Protein AF-A0A535V2B5-F1 (afdb_monomer_lite)

pLDDT: mean 81.92, std 19.53, range [36.59, 98.62]

Radius of gyration: 28.76 Å; chains: 1; bounding box: 92×60×89 Å

Sequence (299 aa):
MRYHTNKQKINKKRAKAVEGATQALERRRRSIGAYPLSRAGAAELDGTIFALRTLGYIGSDDTLTVKGRLLRGIFHPSGVLIIELIMLGALDELTAGELAEVCSWFSFDNERRLNNRDVLNANSKRVRGELWRIEQHVHGIEERANIMFTPGIVPDFHGVALAWSRGMSLGGLLRRIDLAEGDLLMLLNQTIDLIQQVQSAVGQVLDARDVWEQASPVLTEGVTSERSAAAHAKSRIEQLLIQRERIERLRPLLAQAASSLLHGIIIQSRTVPSMAIRIGDELVPLDAEEDADNLDTLG

Structure (mmCIF, N/CA/C/O backbone):
data_AF-A0A535V2B5-F1
#
_entry.id   AF-A0A535V2B5-F1
#
loop_
_atom_site.group_PDB
_atom_site.id
_atom_site.type_symbol
_atom_site.label_atom_id
_atom_site.label_alt_id
_atom_site.label_comp_id
_atom_site.label_asym_id
_atom_site.label_entity_id
_atom_site.label_seq_id
_atom_site.pdbx_PDB_ins_code
_atom_site.Cartn_x
_atom_site.Cartn_y
_atom_site.Cartn_z
_atom_site.occupancy
_atom_site.B_iso_or_equiv
_atom_site.auth_seq_id
_atom_site.auth_comp_id
_atom_site.auth_asym_id
_atom_site.auth_atom_id
_atom_site.pdbx_PDB_model_num
ATOM 1 N N . MET A 1 1 ? -63.186 12.014 38.928 1.00 53.16 1 MET A N 1
ATOM 2 C CA . MET A 1 1 ? -62.899 12.932 37.793 1.00 53.16 1 MET A CA 1
ATOM 3 C C . MET A 1 1 ? -61.532 13.641 37.827 1.00 53.16 1 MET A C 1
ATOM 5 O O . MET A 1 1 ? -60.994 13.869 36.754 1.00 53.16 1 MET A O 1
ATOM 9 N N . ARG A 1 2 ? -60.924 13.971 38.985 1.00 48.53 2 ARG A N 1
ATOM 10 C CA . ARG A 1 2 ? -59.644 14.731 39.052 1.00 48.53 2 ARG A CA 1
ATOM 11 C C . ARG A 1 2 ? -58.365 13.974 38.626 1.00 48.53 2 ARG A C 1
ATOM 13 O O . ARG A 1 2 ? -57.373 14.612 38.294 1.00 48.53 2 ARG A O 1
ATOM 20 N N . TYR A 1 3 ? -58.375 12.638 38.596 1.00 45.00 3 TYR A N 1
ATOM 21 C CA . TYR A 1 3 ? -57.192 11.829 38.246 1.00 45.00 3 TYR A CA 1
ATOM 22 C C . TYR A 1 3 ? -56.908 11.748 36.731 1.00 45.00 3 TYR A C 1
ATOM 24 O O . TYR A 1 3 ? -55.747 11.729 36.322 1.00 45.00 3 TYR A O 1
ATOM 32 N N . HIS A 1 4 ? -57.939 11.765 35.878 1.00 52.09 4 HIS A N 1
ATOM 33 C CA . HIS A 1 4 ? -57.762 11.665 34.420 1.00 52.09 4 HIS A CA 1
ATOM 34 C C . HIS A 1 4 ? -57.226 12.957 33.789 1.00 52.09 4 HIS A C 1
ATOM 36 O O . HIS A 1 4 ? -56.387 12.911 32.888 1.00 52.09 4 HIS A O 1
ATOM 42 N N . THR A 1 5 ? -57.630 14.113 34.316 1.00 52.47 5 THR A N 1
ATOM 43 C CA . THR A 1 5 ? -57.193 15.434 33.842 1.00 52.47 5 THR A CA 1
ATOM 44 C C . THR A 1 5 ? -55.710 15.694 34.112 1.00 52.47 5 THR A C 1
ATOM 46 O O . THR A 1 5 ? -55.047 16.367 33.322 1.00 52.47 5 THR A O 1
ATOM 49 N N . ASN A 1 6 ? -55.154 15.127 35.189 1.00 49.09 6 ASN A N 1
ATOM 50 C CA . ASN A 1 6 ? -53.742 15.311 35.530 1.00 49.09 6 ASN A CA 1
ATOM 51 C C . ASN A 1 6 ? -52.817 14.456 34.641 1.00 49.09 6 ASN A C 1
ATOM 53 O O . ASN A 1 6 ? -51.779 14.927 34.178 1.00 49.09 6 ASN A O 1
ATOM 57 N N . LYS A 1 7 ? -53.240 13.229 34.298 1.00 54.25 7 LYS A N 1
ATOM 58 C CA . LYS A 1 7 ? -52.493 12.321 33.407 1.00 54.25 7 LYS A CA 1
ATOM 59 C C . LYS A 1 7 ? -52.404 12.861 31.970 1.00 54.25 7 LYS A C 1
ATOM 61 O O . LYS A 1 7 ? -51.343 12.796 31.352 1.00 54.25 7 LYS A O 1
ATOM 66 N N . GLN A 1 8 ? -53.475 13.486 31.469 1.00 55.31 8 GLN A N 1
ATOM 67 C CA . GLN A 1 8 ? -53.475 14.160 30.161 1.00 55.31 8 GLN A CA 1
ATOM 68 C C . GLN A 1 8 ? -52.563 15.398 30.130 1.00 55.31 8 GLN A C 1
ATOM 70 O O . GLN A 1 8 ? -51.842 15.604 29.152 1.00 55.31 8 GLN A O 1
ATOM 75 N N . LYS A 1 9 ? -52.525 16.195 31.209 1.00 55.69 9 LYS A N 1
ATOM 76 C CA . LYS A 1 9 ? -51.605 17.343 31.318 1.00 55.69 9 LYS A CA 1
ATOM 77 C C . LYS A 1 9 ? -50.133 16.912 31.341 1.00 55.69 9 LYS A C 1
ATOM 79 O O . LYS A 1 9 ? -49.311 17.552 30.687 1.00 55.69 9 LYS A O 1
ATOM 84 N N . ILE A 1 10 ? -49.805 15.819 32.033 1.00 58.19 10 ILE A N 1
ATOM 85 C CA . ILE A 1 10 ? -48.438 15.272 32.097 1.00 58.19 10 ILE A CA 1
ATOM 86 C C . ILE A 1 10 ? -47.986 14.744 30.725 1.00 58.19 10 ILE A C 1
ATOM 88 O O . ILE A 1 10 ? -46.879 15.064 30.290 1.00 58.19 10 ILE A O 1
ATOM 92 N N . ASN A 1 11 ? -48.850 14.025 29.999 1.00 58.59 11 ASN A N 1
ATOM 93 C CA . ASN A 1 11 ? -48.536 13.548 28.647 1.00 58.59 11 ASN A CA 1
ATOM 94 C C . ASN A 1 11 ? -48.341 14.696 27.649 1.00 58.59 11 ASN A C 1
ATOM 96 O O . ASN A 1 11 ? -47.393 14.667 26.869 1.00 58.59 11 ASN A O 1
ATOM 100 N N . LYS A 1 12 ? -49.162 15.751 27.721 1.00 61.88 12 LYS A N 1
ATOM 101 C CA . LYS A 1 12 ? -49.014 16.934 26.857 1.00 61.88 12 LYS A CA 1
ATOM 102 C C . LYS A 1 12 ? -47.710 17.696 27.132 1.00 61.88 12 LYS A C 1
ATOM 104 O O . LYS A 1 12 ? -47.085 18.203 26.206 1.00 61.88 12 LYS A O 1
ATOM 109 N N . LYS A 1 13 ? -47.266 17.742 28.395 1.00 65.12 13 LYS A N 1
ATOM 110 C CA . LYS A 1 13 ? -45.991 18.365 28.790 1.00 65.12 13 LYS A CA 1
ATOM 111 C C . LYS A 1 13 ? -44.779 17.539 28.337 1.00 65.12 13 LYS A C 1
ATOM 113 O O . LYS A 1 13 ? -43.810 18.123 27.868 1.00 65.12 13 LYS A O 1
ATOM 118 N N . ARG A 1 14 ? -44.850 16.202 28.416 1.00 57.50 14 ARG A N 1
ATOM 119 C CA . ARG A 1 14 ? -43.820 15.298 27.870 1.00 57.50 14 ARG A CA 1
ATOM 120 C C . ARG A 1 14 ? -43.734 15.369 26.347 1.00 57.50 14 ARG A C 1
ATOM 122 O O . ARG A 1 14 ? -42.632 15.503 25.837 1.00 57.50 14 ARG A O 1
ATOM 129 N N . ALA A 1 15 ? -44.864 15.369 25.642 1.00 60.81 15 ALA A N 1
ATOM 130 C CA . ALA A 1 15 ? -44.890 15.518 24.187 1.00 60.81 15 ALA A CA 1
ATOM 131 C C . ALA A 1 15 ? -44.213 16.826 23.746 1.00 60.81 15 ALA A C 1
ATOM 133 O O . ALA A 1 15 ? -43.306 16.800 22.926 1.00 60.81 15 ALA A O 1
ATOM 134 N N . LYS A 1 16 ? -44.546 17.948 24.399 1.00 66.94 16 LYS A N 1
ATOM 135 C CA . LYS A 1 16 ? -43.941 19.257 24.109 1.00 66.94 16 LYS A CA 1
ATOM 136 C C . LYS A 1 16 ? -42.443 19.328 24.453 1.00 66.94 16 LYS A C 1
ATOM 138 O O . LYS A 1 16 ? -41.700 20.058 23.807 1.00 66.94 16 LYS A O 1
ATOM 143 N N . ALA A 1 17 ? -41.991 18.577 25.460 1.00 64.38 17 ALA A N 1
ATOM 144 C CA . ALA A 1 17 ? -40.573 18.473 25.811 1.00 64.38 17 ALA A CA 1
ATOM 145 C C . ALA A 1 17 ? -39.784 17.611 24.809 1.00 64.38 17 ALA A C 1
ATOM 147 O O . ALA A 1 17 ? -38.662 17.965 24.462 1.00 64.38 17 ALA A O 1
ATOM 148 N N . VAL A 1 18 ? -40.379 16.526 24.305 1.00 61.59 18 VAL A N 1
ATOM 149 C CA . VAL A 1 18 ? -39.804 15.685 23.238 1.00 61.59 18 VAL A CA 1
ATOM 150 C C . VAL A 1 18 ? -39.732 16.460 21.919 1.00 61.59 18 VAL A C 1
ATOM 152 O O . VAL A 1 18 ? -38.721 16.416 21.223 1.00 61.59 18 VAL A O 1
ATOM 155 N N . GLU A 1 19 ? -40.763 17.240 21.610 1.00 62.09 19 GLU A N 1
ATOM 156 C CA . GLU A 1 19 ? -40.824 18.113 20.434 1.00 62.09 19 GLU A CA 1
ATOM 157 C C . GLU A 1 19 ? -39.805 19.268 20.522 1.00 62.09 19 GLU A C 1
ATOM 159 O O . GLU A 1 19 ? -39.120 19.592 19.557 1.00 62.09 19 GLU A O 1
ATOM 164 N N . GLY A 1 20 ? -39.603 19.833 21.718 1.00 69.00 20 GLY A N 1
ATOM 165 C CA . GLY A 1 20 ? -38.541 20.812 21.967 1.00 69.00 20 GLY A CA 1
ATOM 166 C C . GLY A 1 20 ? -37.129 20.218 21.876 1.00 69.00 20 GLY A C 1
ATOM 167 O O . GLY A 1 20 ? -36.229 20.859 21.335 1.00 69.00 20 GLY A O 1
ATOM 168 N N . ALA A 1 21 ? -36.928 18.988 22.360 1.00 61.12 21 ALA A N 1
ATOM 169 C CA . ALA A 1 21 ? -35.641 18.292 22.296 1.00 61.12 21 ALA A CA 1
ATOM 170 C C . ALA A 1 21 ? -35.267 17.892 20.859 1.00 61.12 21 ALA A C 1
ATOM 172 O O . ALA A 1 21 ? -34.115 18.044 20.456 1.00 61.12 21 ALA A O 1
ATOM 173 N N . THR A 1 22 ? -36.243 17.449 20.065 1.00 62.28 22 THR A N 1
ATOM 174 C CA . THR A 1 22 ? -36.062 17.132 18.637 1.00 62.28 22 THR A CA 1
ATOM 175 C C . THR A 1 22 ? -35.771 18.383 17.811 1.00 62.28 22 THR A C 1
ATOM 177 O O . THR A 1 22 ? -34.821 18.382 17.032 1.00 62.28 22 THR A O 1
ATOM 180 N N . GLN A 1 23 ? -36.470 19.495 18.060 1.00 65.19 23 GLN A N 1
ATOM 181 C CA . GLN A 1 23 ? -36.164 20.779 17.415 1.00 65.19 23 GLN A CA 1
ATOM 182 C C . GLN A 1 23 ? -34.796 21.344 17.826 1.00 65.19 23 GLN A C 1
ATOM 184 O O . GLN A 1 23 ? -34.108 21.957 17.008 1.00 65.19 23 GLN A O 1
ATOM 189 N N . ALA A 1 24 ? -34.366 21.144 19.075 1.00 66.00 24 ALA A N 1
ATOM 190 C CA . ALA A 1 24 ? -33.033 21.540 19.530 1.00 66.00 24 ALA A CA 1
ATOM 191 C C . ALA A 1 24 ? -31.928 20.691 18.875 1.00 66.00 24 ALA A C 1
ATOM 193 O O . ALA A 1 24 ? -30.901 21.237 18.467 1.00 66.00 24 ALA A O 1
ATOM 194 N N . LEU A 1 25 ? -32.161 19.385 18.708 1.00 57.59 25 LEU A N 1
ATOM 195 C CA . LEU A 1 25 ? -31.282 18.481 17.961 1.00 57.59 25 LEU A CA 1
ATOM 196 C C . LEU A 1 25 ? -31.201 18.865 16.480 1.00 57.59 25 LEU A C 1
ATOM 198 O O . LEU A 1 25 ? -30.103 18.935 15.938 1.00 57.59 25 LEU A O 1
ATOM 202 N N . GLU A 1 26 ? -32.322 19.199 15.836 1.00 58.66 26 GLU A N 1
ATOM 203 C CA . GLU A 1 26 ? -32.331 19.676 14.447 1.00 58.66 26 GLU A CA 1
ATOM 204 C C . GLU A 1 26 ? -31.619 21.019 14.277 1.00 58.66 26 GLU A C 1
ATOM 206 O O . GLU A 1 26 ? -30.881 21.201 13.310 1.00 58.66 26 GLU A O 1
ATOM 211 N N . ARG A 1 27 ? -31.779 21.956 15.219 1.00 62.97 27 ARG A N 1
ATOM 212 C CA . ARG A 1 27 ? -31.046 23.233 15.206 1.00 62.97 27 ARG A CA 1
ATOM 213 C C . ARG A 1 27 ? -29.542 23.023 15.369 1.00 62.97 27 ARG A C 1
ATOM 215 O O . ARG A 1 27 ? -28.773 23.659 14.655 1.00 62.97 27 ARG A O 1
ATOM 222 N N . ARG A 1 28 ? -29.129 22.089 16.234 1.00 54.78 28 ARG A N 1
ATOM 223 C CA . ARG A 1 28 ? -27.719 21.704 16.416 1.00 54.78 28 ARG A CA 1
ATOM 224 C C . ARG A 1 28 ? -27.160 20.963 15.195 1.00 54.78 28 ARG A C 1
ATOM 226 O O . ARG A 1 28 ? -26.010 21.170 14.830 1.00 54.78 28 ARG A O 1
ATOM 233 N N . ARG A 1 29 ? -27.989 20.166 14.509 1.00 54.56 29 ARG A N 1
ATOM 234 C CA . ARG A 1 29 ? -27.649 19.504 13.237 1.00 54.56 29 ARG A CA 1
ATOM 235 C C . ARG A 1 29 ? -27.468 20.511 12.097 1.00 54.56 29 ARG A C 1
ATOM 237 O O . ARG A 1 29 ? -26.575 20.346 11.276 1.00 54.56 29 ARG A O 1
ATOM 244 N N . ARG A 1 30 ? -28.273 21.582 12.080 1.00 54.03 30 ARG A N 1
ATOM 245 C CA . ARG A 1 30 ? -28.164 22.695 11.120 1.00 54.03 30 ARG A CA 1
ATOM 246 C C . ARG A 1 30 ? -26.952 23.596 11.382 1.00 54.03 30 ARG A C 1
ATOM 248 O O . ARG A 1 30 ? -26.335 24.037 10.422 1.00 54.03 30 ARG A O 1
ATOM 255 N N . SER A 1 31 ? -26.574 23.837 12.642 1.00 51.03 31 SER A N 1
ATOM 256 C CA . SER A 1 31 ? -25.397 24.662 12.974 1.00 51.03 31 SER A CA 1
ATOM 257 C C . SER A 1 31 ? -24.056 23.985 12.669 1.00 51.03 31 SER A C 1
ATOM 259 O O . SER A 1 31 ? -23.046 24.672 12.592 1.00 51.03 31 SER A O 1
ATOM 261 N N . ILE A 1 32 ? -24.038 22.657 12.501 1.00 53.69 32 ILE A N 1
ATOM 262 C CA . ILE A 1 32 ? -22.840 21.869 12.152 1.00 53.69 32 ILE A CA 1
ATOM 263 C C . ILE A 1 32 ? -22.603 21.817 10.624 1.00 53.69 32 ILE A C 1
ATOM 265 O O . ILE A 1 32 ? -21.609 21.264 10.173 1.00 53.69 32 ILE A O 1
ATOM 269 N N . GLY A 1 33 ? -23.461 22.425 9.794 1.00 46.81 33 GLY A N 1
ATOM 270 C CA . GLY A 1 33 ? -23.245 22.437 8.339 1.00 46.81 33 GLY A CA 1
ATOM 271 C C . GLY A 1 33 ? -23.379 21.056 7.683 1.00 46.81 33 GLY A C 1
ATOM 272 O O . GLY A 1 33 ? -22.821 20.818 6.617 1.00 46.81 33 GLY A O 1
ATOM 273 N N . ALA A 1 34 ? -24.119 20.132 8.304 1.00 56.66 34 ALA A N 1
ATOM 274 C CA . ALA A 1 34 ? -24.388 18.823 7.727 1.00 56.66 34 ALA A CA 1
ATOM 275 C C . ALA A 1 34 ? -25.465 18.953 6.642 1.00 56.66 34 ALA A C 1
ATOM 277 O O . ALA A 1 34 ? -26.664 18.957 6.939 1.00 56.66 34 ALA A O 1
ATOM 278 N N . TYR A 1 35 ? -25.049 19.042 5.379 1.00 54.69 35 TYR A N 1
ATOM 279 C CA . TYR A 1 35 ? -25.924 18.639 4.283 1.00 54.69 35 TYR A CA 1
ATOM 280 C C . TYR A 1 35 ? -26.352 17.188 4.558 1.00 54.69 35 TYR A C 1
ATOM 282 O O . TYR A 1 35 ? -25.482 16.328 4.707 1.00 54.69 35 TYR A O 1
ATOM 290 N N . PRO A 1 36 ? -27.655 16.892 4.724 1.00 70.25 36 PRO A N 1
ATOM 291 C CA . PRO A 1 36 ? -28.083 15.523 4.959 1.00 70.25 36 PRO A CA 1
ATOM 292 C C . PRO A 1 36 ? -27.692 14.680 3.743 1.00 70.25 36 PRO A C 1
ATOM 294 O O . PRO A 1 36 ? -28.061 15.018 2.618 1.00 70.25 36 PRO A O 1
ATOM 297 N N . LEU A 1 37 ? -26.935 13.605 3.976 1.00 77.88 37 LEU A N 1
ATOM 298 C CA . LEU A 1 37 ? -26.598 12.629 2.942 1.00 77.88 37 LEU A CA 1
ATOM 299 C C . LEU A 1 37 ? -27.882 12.118 2.275 1.00 77.88 37 LEU A C 1
ATOM 301 O O . LEU A 1 37 ? -28.937 12.005 2.913 1.00 77.88 37 LEU A O 1
ATOM 305 N N . SER A 1 38 ? -27.792 11.786 0.986 1.00 89.44 38 SER A N 1
ATOM 306 C CA . SER A 1 38 ? -28.856 11.039 0.314 1.00 89.44 38 SER A CA 1
ATOM 307 C C . SER A 1 38 ? -29.065 9.691 1.019 1.00 89.44 38 SER A C 1
ATOM 309 O O . SER A 1 38 ? -28.195 9.221 1.750 1.00 89.44 38 SER A O 1
ATOM 311 N N . ARG A 1 39 ? -30.206 9.023 0.795 1.00 86.12 39 ARG A N 1
ATOM 312 C CA . ARG A 1 39 ? -30.413 7.666 1.341 1.00 86.12 39 ARG A CA 1
ATOM 313 C C . ARG A 1 39 ? -29.304 6.701 0.915 1.00 86.12 39 ARG A C 1
ATOM 315 O O . ARG A 1 39 ? -28.872 5.897 1.729 1.00 86.12 39 ARG A O 1
ATOM 322 N N . ALA A 1 40 ? -28.847 6.818 -0.333 1.00 88.31 40 ALA A N 1
ATOM 323 C CA . ALA A 1 40 ? -27.732 6.036 -0.852 1.00 88.31 40 ALA A CA 1
ATOM 324 C C . ALA A 1 40 ? -26.422 6.377 -0.124 1.00 88.31 40 ALA A C 1
ATOM 326 O O . ALA A 1 40 ? -25.769 5.473 0.375 1.00 88.31 40 ALA A O 1
ATOM 327 N N . GLY A 1 41 ? -26.099 7.665 0.041 1.00 90.31 41 GLY A N 1
ATOM 328 C CA . GLY A 1 41 ? -24.877 8.087 0.735 1.00 90.31 41 GLY A CA 1
ATOM 329 C C . GLY A 1 41 ? -24.868 7.744 2.229 1.00 90.31 41 GLY A C 1
ATOM 330 O O . GLY A 1 41 ? -23.819 7.446 2.785 1.00 90.31 41 GLY A O 1
ATOM 331 N N . ALA A 1 42 ? -26.030 7.744 2.888 1.00 91.25 42 ALA A N 1
ATOM 332 C CA . ALA A 1 42 ? -26.147 7.263 4.263 1.00 91.25 42 ALA A CA 1
ATOM 333 C C . ALA A 1 42 ? -25.908 5.745 4.350 1.00 91.25 42 ALA A C 1
ATOM 335 O O . ALA A 1 42 ? -25.152 5.306 5.208 1.00 91.25 42 ALA A O 1
ATOM 336 N N . ALA A 1 43 ? -26.490 4.961 3.435 1.00 91.75 43 ALA A N 1
ATOM 337 C CA . ALA A 1 43 ? -26.276 3.516 3.383 1.00 91.75 43 ALA A CA 1
ATOM 338 C C . ALA A 1 43 ? -24.815 3.147 3.064 1.00 91.75 43 ALA A C 1
ATOM 340 O O . ALA A 1 43 ? -24.263 2.244 3.684 1.00 91.75 43 ALA A O 1
ATOM 341 N N . GLU A 1 44 ? -24.177 3.870 2.142 1.00 93.31 44 GLU A N 1
ATOM 342 C CA . GLU A 1 44 ? -22.762 3.698 1.802 1.00 93.31 44 GLU A CA 1
ATOM 343 C C . GLU A 1 44 ? -21.846 4.041 2.984 1.00 93.31 44 GLU A C 1
ATOM 345 O O . GLU A 1 44 ? -20.907 3.299 3.278 1.00 93.31 44 GLU A O 1
ATOM 350 N N . LEU A 1 45 ? -22.144 5.122 3.716 1.00 94.06 45 LEU A N 1
ATOM 351 C CA . LEU A 1 45 ? -21.420 5.475 4.937 1.00 94.06 45 LEU A CA 1
ATOM 352 C C . LEU A 1 45 ? -21.571 4.395 6.018 1.00 94.06 45 LEU A C 1
ATOM 354 O O . LEU A 1 45 ? -20.572 3.982 6.608 1.00 94.06 45 LEU A O 1
ATOM 358 N N . ASP A 1 46 ? -22.794 3.920 6.261 1.00 95.62 46 ASP A N 1
ATOM 359 C CA . ASP A 1 46 ? -23.071 2.871 7.247 1.00 95.62 46 ASP A CA 1
ATOM 360 C C . ASP A 1 46 ? -22.345 1.563 6.885 1.00 95.62 46 ASP A C 1
ATOM 362 O O . ASP A 1 46 ? -21.706 0.949 7.746 1.00 95.62 46 ASP A O 1
ATOM 366 N N . GLY A 1 47 ? -22.371 1.172 5.605 1.00 96.50 47 GLY A N 1
ATOM 367 C CA . GLY A 1 47 ? -21.626 0.025 5.083 1.00 96.50 47 GLY A CA 1
ATOM 368 C C . GLY A 1 47 ? -20.113 0.194 5.242 1.00 96.50 47 GLY A C 1
ATOM 369 O O . GLY A 1 47 ? -19.432 -0.704 5.740 1.00 96.50 47 GLY A O 1
ATOM 370 N N . THR A 1 48 ? -19.585 1.379 4.934 1.00 96.81 48 THR A N 1
ATOM 371 C CA . THR A 1 48 ? -18.160 1.697 5.108 1.00 96.81 48 THR A CA 1
ATOM 372 C C . THR A 1 48 ? -17.741 1.602 6.577 1.00 96.81 48 THR A C 1
ATOM 374 O O . THR A 1 48 ? -16.733 0.974 6.898 1.00 96.81 48 THR A O 1
ATOM 377 N N . ILE A 1 49 ? -18.528 2.162 7.503 1.00 95.56 49 ILE A N 1
ATOM 378 C CA . ILE A 1 49 ? -18.259 2.068 8.946 1.00 95.56 49 ILE A CA 1
ATOM 379 C C . ILE A 1 49 ? -18.292 0.605 9.401 1.00 95.56 49 ILE A C 1
ATOM 381 O O . ILE A 1 49 ? -17.420 0.184 10.165 1.00 95.56 49 ILE A O 1
ATOM 385 N N . PHE A 1 50 ? -19.266 -0.179 8.932 1.00 95.56 50 PHE A N 1
ATOM 386 C CA . PHE A 1 50 ? -19.346 -1.606 9.232 1.00 95.56 50 PHE A CA 1
ATOM 387 C C . PHE A 1 50 ? -18.096 -2.360 8.751 1.00 95.56 50 PHE A C 1
ATOM 389 O O . PHE A 1 50 ? -17.501 -3.113 9.529 1.00 95.56 50 PHE A O 1
ATOM 396 N N . ALA A 1 51 ? -17.658 -2.127 7.511 1.00 97.25 51 ALA A N 1
ATOM 397 C CA . ALA A 1 51 ? -16.466 -2.754 6.946 1.00 97.25 51 ALA A CA 1
ATOM 398 C C . ALA A 1 51 ? -15.201 -2.371 7.732 1.00 97.25 51 ALA A C 1
ATOM 400 O O . ALA A 1 51 ? -14.455 -3.248 8.171 1.00 97.25 51 ALA A O 1
ATOM 401 N N . LEU A 1 52 ? -15.004 -1.078 8.011 1.00 96.69 52 LEU A N 1
ATOM 402 C CA . LEU A 1 52 ? -13.850 -0.576 8.762 1.00 96.69 52 LEU A CA 1
ATOM 403 C C . LEU A 1 52 ? -13.812 -1.079 10.212 1.00 96.69 52 LEU A C 1
ATOM 405 O O . LEU A 1 52 ? -12.730 -1.355 10.731 1.00 96.69 52 LEU A O 1
ATOM 409 N N . ARG A 1 53 ? -14.961 -1.252 10.877 1.00 95.25 53 ARG A N 1
ATOM 410 C CA . ARG A 1 53 ? -15.015 -1.915 12.194 1.00 95.25 53 ARG A CA 1
ATOM 411 C C . ARG A 1 53 ? -14.668 -3.392 12.099 1.00 95.25 53 ARG A C 1
ATOM 413 O O . ARG A 1 53 ? -13.878 -3.880 12.900 1.00 95.25 53 ARG A O 1
ATOM 420 N N . THR A 1 54 ? -15.222 -4.088 11.108 1.00 94.94 54 THR A N 1
ATOM 421 C CA . THR A 1 54 ? -14.992 -5.527 10.903 1.00 94.94 54 THR A CA 1
ATOM 422 C C . THR A 1 54 ? -13.520 -5.826 10.614 1.00 94.94 54 THR A C 1
ATOM 424 O O . THR A 1 54 ? -12.974 -6.790 11.141 1.00 94.94 54 THR A O 1
ATOM 427 N N . LEU A 1 55 ? -12.856 -4.966 9.840 1.00 95.31 55 LEU A N 1
ATOM 428 C CA . LEU A 1 55 ? -11.427 -5.055 9.525 1.00 95.31 55 LEU A CA 1
ATOM 429 C C . LEU A 1 55 ? -10.504 -4.533 10.651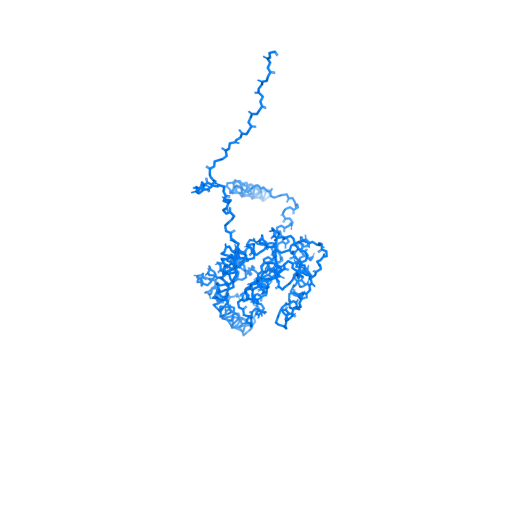 1.00 95.31 55 LEU A C 1
ATOM 431 O O . LEU A 1 55 ? -9.278 -4.668 10.572 1.00 95.31 55 LEU A O 1
ATOM 435 N N . GLY A 1 56 ? -11.070 -3.932 11.703 1.00 93.69 56 GLY A N 1
ATOM 436 C CA . GLY A 1 56 ? -10.328 -3.434 12.863 1.00 93.69 56 GLY A CA 1
ATOM 437 C C . GLY A 1 56 ? -9.652 -2.073 12.667 1.00 93.69 56 GLY A C 1
ATOM 438 O O . GLY A 1 56 ? -8.684 -1.774 13.365 1.00 93.69 56 GLY A O 1
ATOM 439 N N . TYR A 1 57 ? -10.129 -1.239 11.741 1.00 95.56 57 TYR A N 1
ATOM 440 C CA . TYR A 1 57 ? -9.695 0.159 11.577 1.00 95.56 57 TYR A CA 1
ATOM 441 C C . TYR A 1 57 ? -10.358 1.086 12.604 1.00 95.56 57 TYR A C 1
ATOM 443 O O . TYR A 1 57 ? -9.746 2.058 13.052 1.00 95.56 57 TYR A O 1
ATOM 451 N N . ILE A 1 58 ? -11.592 0.767 13.001 1.00 92.38 58 ILE A N 1
ATOM 452 C CA . ILE A 1 58 ? -12.360 1.488 14.022 1.00 92.38 58 ILE A CA 1
ATOM 453 C C . ILE A 1 58 ? -12.575 0.553 15.216 1.00 92.38 58 ILE A C 1
ATOM 455 O O . ILE A 1 58 ? -13.077 -0.561 15.055 1.00 92.38 58 ILE A O 1
ATOM 459 N N . GLY A 1 59 ? -12.186 1.005 16.407 1.00 85.69 59 GLY A N 1
ATOM 460 C CA . GLY A 1 59 ? -12.369 0.293 17.666 1.00 85.69 59 GLY A CA 1
ATOM 461 C C . GLY A 1 59 ? -13.833 0.218 18.110 1.00 85.69 59 GLY A C 1
ATOM 462 O O . GLY A 1 59 ? -14.726 0.858 17.552 1.00 85.69 59 GLY A O 1
ATOM 463 N N . SER A 1 60 ? -14.096 -0.569 19.153 1.00 81.88 60 SER A N 1
ATOM 464 C CA . SER A 1 60 ? -15.430 -0.686 19.764 1.00 81.88 60 SER A CA 1
ATOM 465 C C . SER A 1 60 ? -15.894 0.590 20.475 1.00 81.88 60 SER A C 1
ATOM 467 O O . SER A 1 60 ? -17.074 0.733 20.763 1.00 81.88 60 SER A O 1
ATOM 469 N N . ASP A 1 61 ? -14.963 1.489 20.781 1.00 83.81 61 ASP A N 1
ATOM 470 C CA . ASP A 1 61 ? -15.155 2.788 21.433 1.00 83.81 61 ASP A CA 1
ATOM 471 C C . ASP A 1 61 ? -15.203 3.957 20.433 1.00 83.81 61 ASP A C 1
ATOM 473 O O . ASP A 1 61 ? -15.079 5.115 20.822 1.00 83.81 61 ASP A O 1
ATOM 477 N N . ASP A 1 62 ? -15.361 3.652 19.143 1.00 86.81 62 ASP A N 1
ATOM 478 C CA . ASP A 1 62 ? -15.424 4.616 18.038 1.00 86.81 62 ASP A CA 1
ATOM 479 C C . ASP A 1 62 ? -14.123 5.399 17.818 1.00 86.81 62 ASP A C 1
ATOM 481 O O . ASP A 1 62 ? -14.108 6.428 17.139 1.00 86.81 62 ASP A O 1
ATOM 485 N N . THR A 1 63 ? -13.004 4.893 18.342 1.00 89.81 63 THR A N 1
ATOM 486 C CA . THR A 1 63 ? -11.677 5.468 18.112 1.00 89.81 63 THR A CA 1
ATOM 487 C C . THR A 1 63 ? -10.957 4.788 16.947 1.00 89.81 63 THR A C 1
ATOM 489 O O . THR A 1 63 ? -11.208 3.628 16.614 1.00 89.81 63 THR A O 1
ATOM 492 N N . LEU A 1 64 ? -10.048 5.514 16.288 1.00 92.25 64 LEU A N 1
ATOM 493 C CA . LEU A 1 64 ? -9.207 4.932 15.241 1.00 92.25 64 LEU A CA 1
ATOM 494 C C . LEU A 1 64 ? -8.083 4.104 15.861 1.00 92.25 64 LEU A C 1
ATOM 496 O O . LEU A 1 64 ? -7.292 4.623 16.652 1.00 92.25 64 LEU A O 1
ATOM 500 N N . THR A 1 65 ? -7.964 2.856 15.413 1.00 92.69 65 THR A N 1
ATOM 501 C CA . THR A 1 65 ? -6.836 1.979 15.744 1.00 92.69 65 THR A CA 1
ATOM 502 C C . THR A 1 65 ? -5.571 2.406 14.987 1.00 92.69 65 THR A C 1
ATOM 504 O O . THR A 1 65 ? -5.598 3.340 14.181 1.00 92.69 65 THR A O 1
ATOM 507 N N . VAL A 1 66 ? -4.459 1.684 15.179 1.00 94.75 66 VAL A N 1
ATOM 508 C CA . VAL A 1 66 ? -3.239 1.829 14.358 1.00 94.75 66 VAL A CA 1
ATOM 509 C C . VAL A 1 66 ? -3.577 1.778 12.860 1.00 94.75 66 VAL A C 1
ATOM 511 O O . VAL A 1 66 ? -3.194 2.677 12.113 1.00 94.75 66 VAL A O 1
ATOM 514 N N . LYS A 1 67 ? -4.375 0.785 12.436 1.00 96.25 67 LYS A N 1
ATOM 515 C CA . LYS A 1 67 ? -4.868 0.650 11.055 1.00 96.25 67 LYS A CA 1
ATOM 516 C C . LYS A 1 67 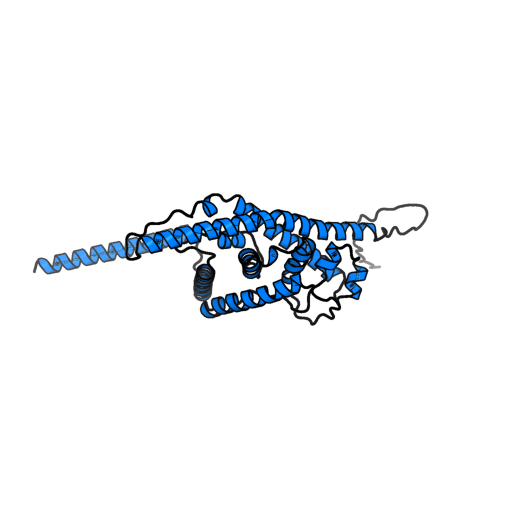? -5.662 1.876 10.607 1.00 96.25 67 LYS A C 1
ATOM 518 O O . LYS A 1 67 ? -5.388 2.437 9.550 1.00 96.25 67 LYS A O 1
ATOM 523 N N . GLY A 1 68 ? -6.612 2.321 11.432 1.00 96.19 68 GLY A N 1
ATOM 524 C CA . GLY A 1 68 ? -7.435 3.501 11.153 1.00 96.19 68 GLY A CA 1
ATOM 525 C C . GLY A 1 68 ? -6.612 4.775 10.964 1.00 96.19 68 GLY A C 1
ATOM 526 O O . GLY A 1 68 ? -6.903 5.582 10.082 1.00 96.19 68 GLY A O 1
ATOM 527 N N . ARG A 1 69 ? -5.554 4.950 11.762 1.00 95.81 69 ARG A N 1
ATOM 528 C CA . ARG A 1 69 ? -4.662 6.113 11.658 1.00 95.81 69 ARG A CA 1
ATOM 529 C C . ARG A 1 69 ? -3.765 6.053 10.429 1.00 95.81 69 ARG A C 1
ATOM 531 O O . ARG A 1 69 ? -3.579 7.086 9.796 1.00 95.81 69 ARG A O 1
ATOM 538 N N . LEU A 1 70 ? -3.264 4.867 10.075 1.00 97.25 70 LEU A N 1
ATOM 539 C CA . LEU A 1 70 ? -2.523 4.667 8.827 1.00 97.25 70 LEU A CA 1
ATOM 540 C C . LEU A 1 70 ? -3.402 5.007 7.618 1.00 97.25 70 LEU A C 1
ATOM 542 O O . LEU A 1 70 ? -2.978 5.777 6.761 1.00 97.25 70 LEU A O 1
ATOM 546 N N . LEU A 1 71 ? -4.645 4.511 7.586 1.00 97.44 71 LEU A N 1
ATOM 547 C CA . LEU A 1 71 ? -5.571 4.749 6.472 1.00 97.44 71 LEU A CA 1
ATOM 548 C C . LEU A 1 71 ? -5.892 6.228 6.292 1.00 97.44 71 LEU A C 1
ATOM 550 O O . LEU A 1 71 ? -5.965 6.707 5.169 1.00 97.44 71 LEU A O 1
ATOM 554 N N . ARG A 1 72 ? -5.998 6.982 7.390 1.00 95.69 72 ARG A N 1
ATOM 555 C CA . ARG A 1 72 ? -6.196 8.435 7.337 1.00 95.69 72 ARG A CA 1
ATOM 556 C C . ARG A 1 72 ? -5.064 9.178 6.608 1.00 95.69 72 ARG A C 1
ATOM 558 O O . ARG A 1 72 ? -5.304 10.270 6.102 1.00 95.69 72 ARG A O 1
ATOM 565 N N . GLY A 1 73 ? -3.851 8.623 6.591 1.00 94.00 73 GLY A N 1
ATOM 566 C CA . GLY A 1 73 ? -2.689 9.204 5.916 1.00 94.00 73 GLY A CA 1
ATOM 567 C C . GLY A 1 73 ? -2.449 8.687 4.493 1.00 94.00 73 GLY A C 1
ATOM 568 O O . GLY A 1 73 ? -1.559 9.204 3.823 1.00 94.00 73 GLY A O 1
ATOM 569 N N . ILE A 1 74 ? -3.209 7.686 4.031 1.00 96.19 74 ILE A N 1
ATOM 570 C CA . ILE A 1 74 ? -3.037 7.048 2.719 1.00 96.19 74 ILE A CA 1
ATOM 571 C C . ILE A 1 74 ? -4.250 7.376 1.842 1.00 96.19 74 ILE A C 1
ATOM 573 O O . ILE A 1 74 ? -5.322 6.793 1.984 1.00 96.19 74 ILE A O 1
ATOM 577 N N . PHE A 1 75 ? -4.069 8.312 0.913 1.00 94.12 75 PHE A N 1
ATOM 578 C CA . PHE A 1 75 ? -5.075 8.730 -0.062 1.00 94.12 75 PHE A CA 1
ATOM 579 C C . PHE A 1 75 ? -4.924 7.913 -1.345 1.00 94.12 75 PHE A C 1
ATOM 581 O O . PHE A 1 75 ? -4.514 8.430 -2.382 1.00 94.12 75 PHE A O 1
ATOM 588 N N . HIS A 1 76 ? -5.230 6.621 -1.253 1.00 96.12 76 HIS A N 1
ATOM 589 C CA . HIS A 1 76 ? -5.174 5.692 -2.377 1.00 96.12 76 HIS A CA 1
ATOM 590 C C . HIS A 1 76 ? -6.398 4.763 -2.350 1.00 96.12 76 HIS A C 1
ATOM 592 O O . HIS A 1 76 ? -6.716 4.258 -1.269 1.00 96.12 76 HIS A O 1
ATOM 598 N N . PRO A 1 77 ? -7.063 4.478 -3.489 1.00 95.50 77 PRO A N 1
ATOM 599 C CA . PRO A 1 77 ? -8.228 3.586 -3.526 1.00 95.50 77 PRO A CA 1
ATOM 600 C C . PRO A 1 77 ? -7.953 2.212 -2.902 1.00 95.50 77 PRO A C 1
ATOM 602 O O . PRO A 1 77 ? -8.746 1.713 -2.115 1.00 95.50 77 PRO A O 1
ATOM 605 N N . SER A 1 78 ? -6.775 1.644 -3.167 1.00 97.31 78 SER A N 1
ATOM 606 C CA . SER A 1 78 ? -6.310 0.371 -2.589 1.00 97.31 78 SER A CA 1
ATOM 607 C C . SER A 1 78 ? -5.632 0.500 -1.215 1.00 97.31 78 SER A C 1
ATOM 609 O O . SER A 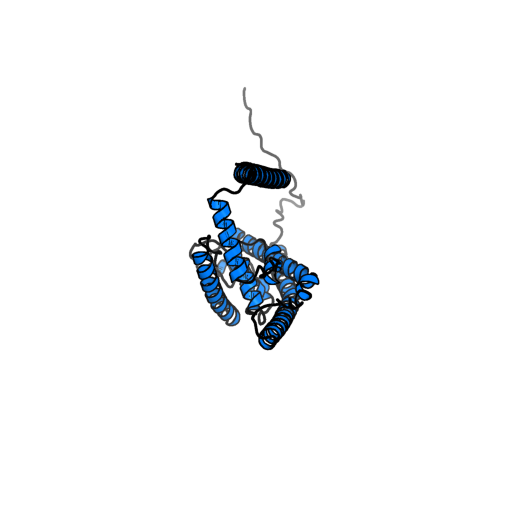1 78 ? -4.921 -0.412 -0.790 1.00 97.31 78 SER A O 1
ATOM 611 N N . GLY A 1 79 ? -5.801 1.625 -0.509 1.00 9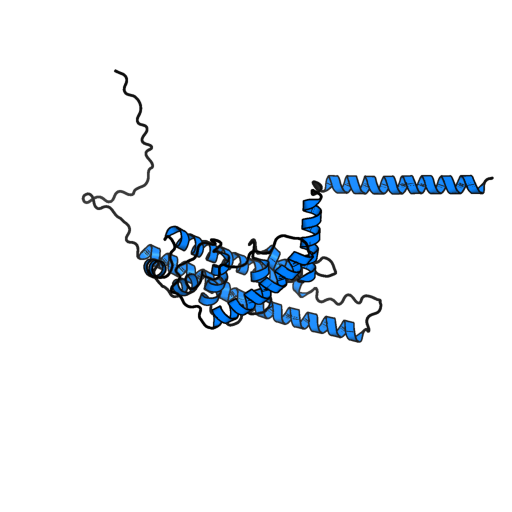7.75 79 GLY A N 1
ATOM 612 C CA . GLY A 1 79 ? -5.101 1.912 0.750 1.00 97.75 79 GLY A CA 1
ATOM 613 C C . GLY A 1 79 ? -5.313 0.846 1.830 1.00 97.75 79 GLY A C 1
ATOM 614 O O . GLY A 1 79 ? -4.375 0.509 2.553 1.00 97.75 79 GLY A O 1
ATOM 615 N N . VAL A 1 80 ? -6.508 0.248 1.884 1.00 98.31 80 VAL A N 1
ATOM 616 C CA . VAL A 1 80 ? -6.818 -0.875 2.785 1.00 98.31 80 VAL A CA 1
ATOM 617 C C . VAL A 1 80 ? -5.906 -2.072 2.502 1.00 98.31 80 VAL A C 1
ATOM 619 O O . VAL A 1 80 ? -5.285 -2.586 3.426 1.00 98.31 80 VAL A O 1
ATOM 622 N N . LEU A 1 81 ? -5.739 -2.477 1.237 1.00 98.62 81 LEU A N 1
ATOM 623 C CA . LEU A 1 81 ? -4.880 -3.614 0.872 1.00 98.62 81 LEU A CA 1
ATOM 624 C C . LEU A 1 81 ? -3.411 -3.367 1.245 1.00 98.62 81 LEU A C 1
ATOM 626 O O . LEU A 1 81 ? -2.742 -4.265 1.758 1.00 98.62 81 LEU A O 1
ATOM 630 N N . ILE A 1 82 ? -2.921 -2.139 1.042 1.00 98.44 82 ILE A N 1
ATOM 631 C CA . ILE A 1 82 ? -1.557 -1.739 1.421 1.00 98.44 82 ILE A CA 1
ATOM 632 C C . ILE A 1 82 ? -1.371 -1.872 2.937 1.00 98.44 82 ILE A C 1
ATOM 634 O O . ILE A 1 82 ? -0.387 -2.453 3.396 1.00 98.44 82 ILE A O 1
ATOM 638 N N . ILE A 1 83 ? -2.322 -1.379 3.732 1.00 98.38 83 ILE A N 1
ATOM 639 C CA . ILE A 1 83 ? -2.247 -1.452 5.196 1.00 98.38 83 ILE A CA 1
ATOM 640 C C . ILE A 1 83 ? -2.356 -2.889 5.685 1.00 98.38 83 ILE A C 1
ATOM 642 O O . ILE A 1 83 ? -1.615 -3.267 6.588 1.00 98.38 83 ILE A O 1
ATOM 646 N N . GLU A 1 84 ? -3.224 -3.710 5.098 1.00 98.44 84 GLU A N 1
ATOM 647 C CA . GLU A 1 84 ? -3.309 -5.127 5.451 1.00 98.44 84 GLU A CA 1
ATOM 648 C C . GLU A 1 84 ? -1.994 -5.866 5.165 1.00 98.44 84 GLU A C 1
ATOM 650 O O . GLU A 1 84 ? -1.555 -6.651 6.003 1.00 98.44 84 GLU A O 1
ATOM 655 N N . LEU A 1 85 ? -1.294 -5.565 4.063 1.00 98.38 85 LEU A N 1
ATOM 656 C CA . LEU A 1 85 ? 0.042 -6.119 3.800 1.00 98.38 85 LEU A CA 1
ATOM 657 C C . LEU A 1 85 ? 1.059 -5.727 4.884 1.00 98.38 85 LEU A C 1
ATOM 659 O O . LEU A 1 85 ? 1.817 -6.582 5.358 1.00 98.38 85 LEU A O 1
ATOM 663 N N . ILE A 1 86 ? 1.052 -4.457 5.308 1.00 97.50 86 ILE A N 1
ATOM 664 C CA . ILE A 1 86 ? 1.889 -3.965 6.414 1.00 97.50 86 ILE A CA 1
ATOM 665 C C . ILE A 1 86 ? 1.507 -4.696 7.711 1.00 97.50 86 ILE A C 1
ATOM 667 O O . ILE A 1 86 ? 2.366 -5.207 8.421 1.00 97.50 86 ILE A O 1
ATOM 671 N N . MET A 1 87 ? 0.219 -4.795 8.036 1.00 95.38 87 MET A N 1
ATOM 672 C CA . MET A 1 87 ? -0.261 -5.383 9.294 1.00 95.38 87 MET A CA 1
ATOM 673 C C . MET A 1 87 ? -0.152 -6.904 9.347 1.00 95.38 87 MET A C 1
ATOM 675 O O . MET A 1 87 ? -0.085 -7.467 10.440 1.00 95.38 87 MET A O 1
ATOM 679 N N . LEU A 1 88 ? -0.071 -7.571 8.201 1.00 96.12 88 LEU A N 1
ATOM 680 C CA . LEU A 1 88 ? 0.251 -8.989 8.114 1.00 96.12 88 LEU A CA 1
ATOM 681 C C . LEU A 1 88 ? 1.752 -9.246 8.322 1.00 96.12 88 LEU A C 1
ATOM 683 O O . LEU A 1 88 ? 2.127 -10.295 8.837 1.00 96.12 88 LEU A O 1
ATOM 687 N N . GLY A 1 89 ? 2.611 -8.280 7.976 1.00 96.00 89 GLY A N 1
ATOM 688 C CA . GLY A 1 89 ? 4.067 -8.466 7.945 1.00 96.00 89 GLY A CA 1
ATOM 689 C C . GLY A 1 89 ? 4.560 -9.091 6.653 1.00 96.00 89 GLY A C 1
ATOM 690 O O . GLY A 1 89 ? 5.672 -9.604 6.582 1.00 96.00 89 GLY A O 1
ATOM 691 N N . ALA A 1 90 ? 3.741 -9.039 5.599 1.00 97.38 90 ALA A N 1
ATOM 692 C CA . ALA A 1 90 ? 4.113 -9.578 4.299 1.00 97.38 90 ALA A CA 1
ATOM 693 C C . ALA A 1 90 ? 5.362 -8.883 3.726 1.00 97.38 90 ALA A C 1
ATOM 695 O O . ALA A 1 90 ? 6.096 -9.499 2.948 1.00 97.38 90 ALA A O 1
ATOM 696 N N . LEU A 1 91 ? 5.604 -7.634 4.139 1.00 97.12 91 LEU A N 1
ATOM 697 C CA . LEU A 1 91 ? 6.673 -6.763 3.655 1.00 97.12 91 LEU A CA 1
ATOM 698 C C . LEU A 1 91 ? 7.983 -6.874 4.460 1.00 97.12 91 LEU A C 1
ATOM 700 O O . LEU A 1 91 ? 8.983 -6.293 4.049 1.00 97.12 91 LEU A O 1
ATOM 704 N N . ASP A 1 92 ? 7.999 -7.615 5.574 1.00 93.38 92 ASP A N 1
ATOM 705 C CA . ASP A 1 92 ? 9.079 -7.565 6.579 1.00 93.38 92 ASP A CA 1
ATOM 706 C C . ASP A 1 92 ? 10.441 -8.061 6.050 1.00 93.38 92 ASP A C 1
ATOM 708 O O . ASP A 1 92 ? 11.490 -7.636 6.528 1.00 93.38 92 ASP A O 1
ATOM 712 N N . GLU A 1 93 ? 10.433 -8.943 5.049 1.00 93.50 93 GLU A N 1
ATOM 713 C CA . GLU A 1 93 ? 11.637 -9.552 4.458 1.00 93.50 93 GLU A CA 1
ATOM 714 C C . GLU A 1 93 ? 12.055 -8.906 3.127 1.00 93.50 93 GLU A C 1
ATOM 716 O O . GLU A 1 93 ? 12.936 -9.420 2.435 1.00 93.50 93 GLU A O 1
ATOM 721 N N . LEU A 1 94 ? 11.395 -7.819 2.722 1.00 97.44 94 LEU A N 1
ATOM 722 C CA . LEU A 1 94 ? 11.667 -7.181 1.441 1.00 97.44 94 LEU A CA 1
ATOM 723 C C . LEU A 1 94 ? 12.866 -6.240 1.529 1.00 97.44 94 LEU A C 1
ATOM 725 O O . LEU A 1 94 ? 13.012 -5.445 2.458 1.00 97.44 94 LEU A O 1
ATOM 729 N N . THR A 1 95 ? 13.692 -6.266 0.489 1.00 97.25 95 THR A N 1
ATOM 730 C CA . THR A 1 95 ? 14.639 -5.183 0.219 1.00 97.25 95 THR A CA 1
ATOM 731 C C . THR A 1 95 ? 13.898 -3.904 -0.184 1.00 97.25 95 THR A C 1
ATOM 733 O O . THR A 1 95 ? 12.755 -3.943 -0.634 1.00 97.25 95 THR A O 1
ATOM 736 N N . ALA A 1 96 ? 14.570 -2.752 -0.106 1.00 97.50 96 ALA A N 1
ATOM 737 C CA . ALA A 1 96 ? 14.004 -1.471 -0.536 1.00 97.50 96 ALA A CA 1
ATOM 738 C C . ALA A 1 96 ? 13.485 -1.489 -1.992 1.00 97.50 96 ALA A C 1
ATOM 740 O O . ALA A 1 96 ? 12.406 -0.973 -2.270 1.00 97.50 96 ALA A O 1
ATOM 741 N N . GLY A 1 97 ? 14.212 -2.132 -2.914 1.00 97.62 97 GLY A N 1
ATOM 742 C CA . GLY A 1 97 ? 13.775 -2.271 -4.308 1.00 97.62 97 GLY A CA 1
ATOM 743 C C . GLY A 1 97 ? 12.569 -3.202 -4.477 1.00 97.62 97 GLY A C 1
ATOM 744 O O . GLY A 1 97 ? 11.705 -2.946 -5.309 1.00 97.62 97 GLY A O 1
ATOM 745 N N . GLU A 1 98 ? 12.467 -4.267 -3.676 1.00 98.25 98 GLU A N 1
ATOM 746 C CA . GLU A 1 98 ? 11.286 -5.145 -3.682 1.00 98.25 98 GLU A CA 1
ATOM 747 C C . GLU A 1 98 ? 10.068 -4.473 -3.046 1.00 98.25 98 GLU A C 1
ATOM 749 O O . GLU A 1 98 ? 8.945 -4.698 -3.485 1.00 98.25 98 GLU A O 1
ATOM 754 N N . LEU A 1 99 ? 10.273 -3.621 -2.043 1.00 98.38 99 LEU A N 1
ATOM 755 C CA . LEU A 1 99 ? 9.209 -2.797 -1.482 1.00 98.38 99 LEU A CA 1
ATOM 756 C C . LEU A 1 99 ? 8.699 -1.780 -2.512 1.00 98.38 99 LEU A C 1
ATOM 758 O O . LEU A 1 99 ? 7.490 -1.644 -2.683 1.00 98.38 99 LEU A O 1
ATOM 762 N N . ALA A 1 100 ? 9.610 -1.128 -3.244 1.00 98.19 100 ALA A N 1
ATOM 763 C CA . ALA A 1 100 ? 9.254 -0.245 -4.354 1.00 98.19 100 ALA A CA 1
ATOM 764 C C . ALA A 1 100 ? 8.438 -0.978 -5.431 1.00 98.19 100 ALA A C 1
ATOM 766 O O . ALA A 1 100 ? 7.431 -0.465 -5.913 1.00 98.19 100 ALA A O 1
ATOM 767 N N . GLU A 1 101 ? 8.842 -2.205 -5.760 1.00 97.94 101 GLU A N 1
ATOM 768 C CA . GLU A 1 101 ? 8.117 -3.090 -6.668 1.00 97.94 101 GLU A CA 1
ATOM 769 C C . GLU A 1 101 ? 6.695 -3.387 -6.195 1.00 97.94 101 GLU A C 1
ATOM 771 O O . GLU A 1 101 ? 5.756 -3.198 -6.962 1.00 97.94 101 GLU A O 1
ATOM 776 N N . VAL A 1 102 ? 6.515 -3.779 -4.932 1.00 98.38 102 VAL A N 1
ATOM 777 C CA . VAL A 1 102 ? 5.181 -4.035 -4.367 1.00 98.38 102 VAL A CA 1
ATOM 778 C C . VAL A 1 102 ? 4.301 -2.785 -4.419 1.00 98.38 102 VAL A C 1
ATOM 780 O O . VAL A 1 102 ? 3.134 -2.883 -4.791 1.00 98.38 102 VAL A O 1
ATOM 783 N N . CYS A 1 103 ? 4.842 -1.608 -4.089 1.00 98.19 103 CYS A N 1
ATOM 784 C CA . CYS A 1 103 ? 4.096 -0.352 -4.184 1.00 98.19 103 CYS A CA 1
ATOM 785 C C . CYS A 1 103 ? 3.685 -0.028 -5.627 1.00 98.19 103 CYS A C 1
ATOM 787 O O . CYS A 1 103 ? 2.564 0.424 -5.841 1.00 98.19 103 CYS A O 1
ATOM 789 N N . SER A 1 104 ? 4.543 -0.315 -6.613 1.00 97.69 104 SER A N 1
ATOM 790 C CA . SER A 1 104 ? 4.256 -0.014 -8.022 1.00 97.69 104 SER A CA 1
ATOM 791 C C . SER A 1 104 ? 3.035 -0.753 -8.572 1.00 97.69 104 SER A C 1
ATOM 793 O O . SER A 1 104 ? 2.364 -0.244 -9.466 1.00 97.69 104 SER A O 1
ATOM 795 N N . TRP A 1 105 ? 2.689 -1.918 -8.012 1.00 97.62 105 TRP A N 1
ATOM 796 C CA . TRP A 1 105 ? 1.507 -2.679 -8.430 1.00 97.62 105 TRP A CA 1
ATOM 797 C C . TRP A 1 105 ? 0.198 -1.921 -8.226 1.00 97.62 105 TRP A C 1
ATOM 799 O O . TRP A 1 105 ? -0.764 -2.180 -8.941 1.00 97.62 105 TRP A O 1
ATOM 809 N N . PHE A 1 106 ? 0.163 -1.006 -7.257 1.00 97.44 106 PHE A N 1
ATOM 810 C CA . PHE A 1 106 ? -1.011 -0.195 -6.947 1.00 97.44 106 PHE A CA 1
ATOM 811 C C . PHE A 1 106 ? -1.091 1.081 -7.791 1.00 97.44 106 PHE A C 1
ATOM 813 O O . PHE A 1 106 ? -2.149 1.691 -7.850 1.00 97.44 106 PHE A O 1
ATOM 820 N N . SER A 1 107 ? -0.003 1.474 -8.461 1.00 95.25 107 SER A N 1
ATOM 821 C CA . SER A 1 107 ? 0.027 2.654 -9.334 1.00 95.25 107 SER A CA 1
ATOM 822 C C . SER A 1 107 ? -0.458 2.365 -10.757 1.00 95.25 107 SER A C 1
ATOM 824 O O . SER A 1 107 ? -0.690 3.302 -11.511 1.00 95.25 107 SER A O 1
ATOM 826 N N . PHE A 1 108 ? -0.600 1.092 -11.137 1.00 93.62 108 PHE A N 1
ATOM 827 C CA . PHE A 1 108 ? -1.035 0.688 -12.472 1.00 93.62 108 PHE A CA 1
ATOM 828 C C . PHE A 1 108 ? -2.473 0.158 -12.452 1.00 93.62 108 PHE A C 1
ATOM 830 O O . PHE A 1 108 ? -2.751 -0.872 -11.840 1.00 93.62 108 PHE A O 1
ATOM 837 N N . ASP A 1 109 ? -3.367 0.840 -13.164 1.00 88.38 109 ASP A N 1
ATOM 838 C CA . ASP A 1 109 ? -4.813 0.581 -13.197 1.00 88.38 109 ASP A CA 1
ATOM 839 C C . ASP A 1 109 ? -5.341 0.194 -14.591 1.00 88.38 109 ASP A C 1
ATOM 841 O O . ASP A 1 109 ? -6.532 -0.059 -14.771 1.00 88.38 109 ASP A O 1
ATOM 845 N N . ASN A 1 110 ? -4.469 0.121 -15.598 1.00 84.31 110 ASN A N 1
ATOM 846 C CA . ASN A 1 110 ? -4.885 -0.161 -16.963 1.00 84.31 110 ASN A CA 1
ATOM 847 C C . ASN A 1 110 ? -5.102 -1.667 -17.177 1.00 84.31 110 ASN A C 1
ATOM 849 O O . ASN A 1 110 ? -4.161 -2.457 -17.180 1.00 84.31 110 ASN A O 1
ATOM 853 N N . GLU A 1 111 ? -6.347 -2.059 -17.440 1.00 75.44 111 GLU A N 1
ATOM 854 C CA . GLU A 1 111 ? -6.746 -3.457 -17.653 1.00 75.44 111 GLU A CA 1
ATOM 855 C C . GLU A 1 111 ? -6.267 -4.056 -18.992 1.00 75.44 111 GLU A C 1
ATOM 857 O O . GLU A 1 111 ? -6.554 -5.219 -19.300 1.00 75.44 111 GLU A O 1
ATOM 862 N N . ARG A 1 112 ? -5.529 -3.297 -19.819 1.00 81.19 112 ARG A N 1
ATOM 863 C CA . ARG A 1 112 ? -4.929 -3.843 -21.041 1.00 81.19 112 ARG A CA 1
ATOM 864 C C . ARG A 1 112 ? -3.974 -4.982 -20.696 1.00 81.19 112 ARG A C 1
ATOM 866 O O . ARG A 1 112 ? -3.146 -4.874 -19.793 1.00 81.19 112 ARG A O 1
ATOM 873 N N . ARG A 1 113 ? -4.028 -6.057 -21.485 1.00 79.50 113 ARG A N 1
ATOM 874 C CA . ARG A 1 113 ? -3.010 -7.111 -21.411 1.00 79.50 113 ARG A CA 1
ATOM 875 C C . ARG A 1 113 ? -1.646 -6.507 -21.707 1.00 79.50 113 ARG A C 1
ATOM 877 O O . ARG A 1 113 ? -1.460 -5.894 -22.756 1.00 79.50 113 ARG A O 1
ATOM 884 N N . LEU A 1 114 ? -0.702 -6.723 -20.801 1.00 86.56 114 LEU A N 1
ATOM 885 C CA . LEU A 1 114 ? 0.678 -6.301 -20.975 1.00 86.56 114 LEU A CA 1
ATOM 886 C C . LEU A 1 114 ? 1.507 -7.471 -21.486 1.00 86.56 114 LEU A C 1
ATOM 888 O O . LEU A 1 114 ? 1.506 -8.556 -20.907 1.00 86.56 114 LEU A O 1
ATOM 892 N N . ASN A 1 115 ? 2.279 -7.242 -22.546 1.00 88.19 115 ASN A N 1
ATOM 893 C CA . ASN A 1 115 ? 3.345 -8.167 -22.905 1.00 88.19 115 ASN A CA 1
ATOM 894 C C . ASN A 1 115 ? 4.543 -7.923 -21.979 1.00 88.19 115 ASN A C 1
ATOM 896 O O . ASN A 1 115 ? 5.449 -7.157 -22.310 1.00 88.19 115 ASN A O 1
ATOM 900 N N . ASN A 1 116 ? 4.502 -8.530 -20.793 1.00 90.69 116 ASN A N 1
ATOM 901 C CA . ASN A 1 116 ? 5.539 -8.408 -19.778 1.00 90.69 116 ASN A CA 1
ATOM 902 C C . ASN A 1 116 ? 6.467 -9.630 -19.790 1.00 90.69 116 ASN A C 1
ATOM 904 O O . ASN A 1 116 ? 6.038 -10.766 -19.584 1.00 90.69 116 ASN A O 1
ATOM 908 N N . ARG A 1 117 ? 7.757 -9.392 -20.035 1.00 89.44 117 ARG A N 1
ATOM 909 C CA . ARG A 1 117 ? 8.795 -10.434 -20.097 1.00 89.44 117 ARG A CA 1
ATOM 910 C C . ARG A 1 117 ? 9.499 -10.678 -18.765 1.00 89.44 117 ARG A C 1
ATOM 912 O O . ARG A 1 117 ? 10.347 -11.568 -18.689 1.00 89.44 117 ARG A O 1
ATOM 919 N N . ASP A 1 118 ? 9.203 -9.886 -17.740 1.00 89.94 118 ASP A N 1
ATOM 920 C CA . ASP A 1 118 ? 9.801 -10.052 -16.425 1.00 89.94 118 ASP A CA 1
ATOM 921 C C . ASP A 1 118 ? 9.152 -11.195 -15.643 1.00 89.94 118 ASP A C 1
ATOM 923 O O . ASP A 1 118 ? 8.010 -11.598 -15.869 1.00 89.94 118 ASP A O 1
ATOM 927 N N . VAL A 1 119 ? 9.910 -11.735 -14.692 1.00 90.38 119 VAL A N 1
ATOM 928 C CA . VAL A 1 119 ? 9.460 -12.811 -13.810 1.00 90.38 119 VAL A CA 1
ATOM 929 C C . VAL A 1 119 ? 9.534 -12.319 -12.378 1.00 90.38 119 VAL A C 1
ATOM 931 O O . VAL A 1 119 ? 10.581 -11.859 -11.922 1.00 90.38 119 VAL A O 1
ATOM 934 N N . LEU A 1 120 ? 8.430 -12.470 -11.648 1.00 90.56 120 LEU A N 1
ATOM 935 C CA . LEU A 1 120 ? 8.398 -12.200 -10.216 1.00 90.56 120 LEU A CA 1
ATOM 936 C C . LEU A 1 120 ? 9.439 -13.057 -9.487 1.00 90.56 120 LEU A C 1
ATOM 938 O O . LEU A 1 120 ? 9.503 -14.283 -9.656 1.00 90.56 120 LEU A O 1
ATOM 942 N N . ASN A 1 121 ? 10.228 -12.413 -8.633 1.00 92.62 121 ASN A N 1
ATOM 943 C CA . ASN A 1 121 ? 11.150 -13.119 -7.757 1.00 92.62 121 ASN A CA 1
ATOM 944 C C . ASN A 1 121 ? 10.382 -13.868 -6.640 1.00 92.62 121 ASN A C 1
ATOM 946 O O . ASN A 1 121 ? 9.164 -13.734 -6.501 1.00 92.62 121 ASN A O 1
ATOM 950 N N . ALA A 1 122 ? 11.079 -14.693 -5.854 1.00 94.94 122 ALA A N 1
ATOM 951 C CA . ALA A 1 122 ? 10.441 -15.522 -4.827 1.00 94.94 122 ALA A CA 1
ATOM 952 C C . ALA A 1 122 ? 9.688 -14.694 -3.766 1.00 94.94 122 ALA A C 1
ATOM 954 O O . ALA A 1 122 ? 8.548 -15.019 -3.434 1.00 94.94 122 ALA A O 1
ATOM 955 N N . ASN A 1 123 ? 10.287 -13.596 -3.297 1.00 95.94 123 ASN A N 1
ATOM 956 C CA . ASN A 1 123 ? 9.691 -12.716 -2.293 1.00 95.94 123 ASN A CA 1
ATOM 957 C C . ASN A 1 123 ? 8.430 -12.022 -2.826 1.00 95.94 123 ASN A C 1
ATOM 959 O O . ASN A 1 123 ? 7.379 -12.072 -2.194 1.00 95.94 123 ASN A O 1
ATOM 963 N N . SER A 1 124 ? 8.483 -11.452 -4.029 1.00 95.56 124 SER A N 1
ATOM 964 C CA . SER A 1 124 ? 7.333 -10.825 -4.681 1.00 95.56 124 SER A CA 1
ATOM 965 C C . SER A 1 124 ? 6.215 -11.834 -4.965 1.00 95.56 124 SER A C 1
ATOM 967 O O . SER A 1 124 ? 5.046 -11.503 -4.786 1.00 95.56 124 SER A O 1
ATOM 969 N N . LYS A 1 125 ? 6.538 -13.085 -5.333 1.00 96.81 125 LYS A N 1
ATOM 970 C CA . LYS A 1 125 ? 5.538 -14.166 -5.455 1.00 96.81 125 LYS A CA 1
ATOM 971 C C . LYS A 1 125 ? 4.865 -14.476 -4.120 1.00 96.81 125 LYS A C 1
ATOM 973 O O . LYS A 1 125 ? 3.646 -14.631 -4.087 1.00 96.81 125 LYS A O 1
ATOM 978 N N . ARG A 1 126 ? 5.636 -14.535 -3.026 1.00 97.69 126 ARG A N 1
ATOM 979 C CA . ARG A 1 126 ? 5.091 -14.704 -1.670 1.00 97.69 126 ARG A CA 1
ATOM 980 C C . ARG A 1 126 ? 4.107 -13.579 -1.350 1.00 97.69 126 ARG A C 1
ATOM 982 O O . ARG A 1 126 ? 2.974 -13.859 -0.973 1.00 97.69 126 ARG A O 1
ATOM 989 N N . VAL A 1 127 ? 4.504 -12.325 -1.573 1.00 98.31 127 VAL A N 1
ATOM 990 C CA . VAL A 1 127 ? 3.648 -11.155 -1.319 1.00 98.31 127 VAL A CA 1
ATOM 991 C C . VAL A 1 127 ? 2.393 -11.167 -2.194 1.00 98.31 127 VAL A C 1
ATOM 993 O O . VAL A 1 127 ? 1.317 -10.910 -1.672 1.00 98.31 127 VAL A O 1
ATOM 996 N N . ARG A 1 128 ? 2.479 -11.538 -3.480 1.00 97.50 128 ARG A N 1
ATOM 997 C CA . ARG A 1 128 ? 1.298 -11.713 -4.353 1.00 97.50 128 ARG A CA 1
ATOM 998 C C . ARG A 1 128 ? 0.309 -12.733 -3.791 1.00 97.50 128 ARG A C 1
ATOM 1000 O O . ARG A 1 128 ? -0.892 -12.490 -3.815 1.00 97.50 128 ARG A O 1
ATOM 1007 N N . GLY A 1 129 ? 0.806 -13.854 -3.266 1.00 98.06 129 GLY A N 1
ATOM 1008 C CA . GLY A 1 129 ? -0.035 -14.882 -2.653 1.00 98.06 129 GLY A CA 1
ATOM 1009 C C . GLY A 1 129 ? -0.737 -14.415 -1.375 1.00 98.06 129 GLY A C 1
ATOM 1010 O O . GLY A 1 129 ? -1.885 -14.793 -1.141 1.00 98.06 129 GLY A O 1
ATOM 1011 N N . GLU A 1 130 ? -0.072 -13.595 -0.559 1.00 98.38 130 GLU A N 1
ATOM 1012 C CA . GLU A 1 130 ? -0.690 -12.977 0.621 1.00 98.38 130 GLU A CA 1
ATOM 1013 C C . GLU A 1 130 ? -1.682 -11.874 0.232 1.00 98.38 130 GLU A C 1
ATOM 1015 O O . GLU A 1 130 ? -2.794 -11.843 0.753 1.00 98.38 130 GLU A O 1
ATOM 1020 N N . LEU A 1 131 ? -1.328 -11.022 -0.735 1.00 98.56 131 LEU A N 1
ATOM 1021 C CA . LEU A 1 131 ? -2.203 -9.970 -1.251 1.00 98.56 131 LEU A CA 1
ATOM 1022 C C . LEU A 1 131 ? -3.503 -10.545 -1.811 1.00 98.56 131 LEU A C 1
ATOM 1024 O O . LEU A 1 131 ? -4.567 -10.040 -1.482 1.00 98.56 131 LEU A O 1
ATOM 1028 N N . TRP A 1 132 ? -3.434 -11.636 -2.576 1.00 98.38 132 TRP A N 1
ATOM 1029 C CA . TRP A 1 132 ? -4.634 -12.299 -3.082 1.00 98.38 132 TRP A CA 1
ATOM 1030 C C . TRP A 1 132 ? -5.559 -12.753 -1.943 1.00 98.38 132 TRP A C 1
ATOM 1032 O O . TRP A 1 132 ? -6.760 -12.510 -1.987 1.00 98.38 132 TRP A O 1
ATOM 1042 N N . ARG A 1 133 ? -5.016 -13.354 -0.873 1.00 98.50 133 ARG A N 1
ATOM 1043 C CA . ARG A 1 133 ? -5.823 -13.765 0.293 1.00 98.50 133 ARG A CA 1
ATOM 1044 C C . ARG A 1 133 ? -6.430 -12.571 1.028 1.00 98.50 133 ARG A C 1
ATOM 1046 O O . ARG A 1 133 ? -7.584 -12.648 1.447 1.00 98.50 133 ARG A O 1
ATOM 1053 N N . ILE A 1 134 ? -5.665 -11.491 1.181 1.00 98.62 134 ILE A N 1
ATOM 1054 C CA . ILE A 1 134 ? -6.138 -10.233 1.770 1.00 98.62 134 ILE A CA 1
ATOM 1055 C C . ILE A 1 134 ? -7.288 -9.664 0.940 1.00 98.62 134 ILE A C 1
ATOM 1057 O O . ILE A 1 134 ? -8.330 -9.337 1.497 1.00 98.62 134 ILE A O 1
ATOM 1061 N N . GLU A 1 135 ? -7.120 -9.584 -0.377 1.00 98.38 135 GLU A N 1
ATOM 1062 C CA . GLU A 1 135 ? -8.118 -9.058 -1.306 1.00 98.38 135 GLU A CA 1
ATOM 1063 C C . GLU A 1 135 ? -9.433 -9.837 -1.202 1.00 98.38 135 GLU A C 1
ATOM 1065 O O . GLU A 1 135 ? -10.475 -9.237 -0.954 1.00 98.38 135 GLU A O 1
ATOM 1070 N N . GLN A 1 136 ? -9.384 -11.175 -1.243 1.00 98.50 136 GLN A N 1
ATOM 1071 C CA . GLN A 1 136 ? -10.584 -12.005 -1.068 1.00 98.50 136 GLN A CA 1
ATOM 1072 C C . GLN A 1 136 ? -11.263 -11.783 0.292 1.00 98.50 136 GLN A C 1
ATOM 1074 O O . GLN A 1 136 ? -12.492 -11.769 0.392 1.00 98.50 136 GLN A O 1
ATOM 1079 N N . HIS A 1 137 ? -10.478 -11.608 1.358 1.00 98.44 137 HIS A N 1
ATOM 1080 C CA . HIS A 1 137 ? -11.018 -11.341 2.688 1.00 98.44 137 HIS A CA 1
ATOM 1081 C C . HIS A 1 137 ? -11.717 -9.976 2.766 1.00 98.44 137 HIS A C 1
ATOM 1083 O O . HIS A 1 137 ? -12.825 -9.887 3.302 1.00 98.44 137 HIS A O 1
ATOM 1089 N N . VAL A 1 138 ? -11.081 -8.935 2.220 1.00 98.44 138 VAL A N 1
ATOM 1090 C CA . VAL A 1 138 ? -11.606 -7.565 2.180 1.00 98.44 138 VAL A CA 1
ATOM 1091 C C . VAL A 1 138 ? -12.872 -7.508 1.328 1.00 98.44 138 VAL A C 1
ATOM 1093 O O . VAL A 1 138 ? -13.907 -7.087 1.839 1.00 98.44 138 VAL A O 1
ATOM 1096 N N . HIS A 1 139 ? -12.848 -8.044 0.104 1.00 98.56 139 HIS A N 1
ATOM 1097 C CA . HIS A 1 139 ? -14.019 -8.079 -0.782 1.00 98.56 139 HIS A CA 1
ATOM 1098 C C . HIS A 1 139 ? -15.196 -8.821 -0.152 1.00 98.56 139 HIS A C 1
ATOM 1100 O O . HIS A 1 139 ? -16.326 -8.348 -0.210 1.00 98.56 139 HIS A O 1
ATOM 1106 N N . GLY A 1 140 ? -14.950 -9.936 0.543 1.00 98.50 140 GLY A N 1
ATOM 1107 C CA . GLY A 1 140 ? -16.014 -10.647 1.253 1.00 98.50 140 GLY A CA 1
ATOM 1108 C C . GLY A 1 140 ? -16.652 -9.825 2.383 1.00 98.50 140 GLY A C 1
ATOM 1109 O O . GLY A 1 140 ? -17.823 -10.025 2.706 1.00 98.50 140 GLY A O 1
ATOM 1110 N N . ILE A 1 141 ? -15.909 -8.914 3.022 1.00 98.00 141 ILE A N 1
ATOM 1111 C CA . ILE A 1 141 ? -16.453 -7.975 4.017 1.00 98.00 141 ILE A CA 1
ATOM 1112 C C . ILE A 1 141 ? -17.232 -6.850 3.330 1.00 98.00 141 ILE A C 1
ATOM 1114 O O . ILE A 1 141 ? -18.329 -6.523 3.780 1.00 98.00 141 ILE A O 1
ATOM 1118 N N . GLU A 1 142 ? -16.692 -6.292 2.251 1.00 98.19 142 GLU A N 1
ATOM 1119 C CA . GLU A 1 142 ? -17.312 -5.212 1.475 1.00 98.19 142 GLU A CA 1
ATOM 1120 C C . GLU A 1 142 ? -18.624 -5.656 0.817 1.00 98.19 142 GLU A C 1
ATOM 1122 O O . GLU A 1 142 ? -19.610 -4.920 0.843 1.00 98.19 142 GLU A O 1
ATOM 1127 N N . GLU A 1 143 ? -18.689 -6.899 0.336 1.00 98.31 143 GLU A N 1
ATOM 1128 C CA . GLU A 1 143 ? -19.906 -7.510 -0.205 1.00 98.31 143 GLU A CA 1
ATOM 1129 C C . GLU A 1 143 ? -21.006 -7.577 0.859 1.00 98.31 143 GLU A C 1
ATOM 1131 O O . GLU A 1 143 ? -22.134 -7.137 0.632 1.00 98.31 143 GLU A O 1
ATOM 1136 N N . ARG A 1 144 ? -20.672 -8.045 2.070 1.00 97.62 144 ARG A N 1
ATOM 1137 C CA . ARG A 1 144 ? -21.619 -8.061 3.200 1.00 97.62 144 ARG A CA 1
ATOM 1138 C C . ARG A 1 144 ? -22.039 -6.661 3.641 1.00 97.62 144 ARG A C 1
ATOM 1140 O O . ARG A 1 144 ? -23.130 -6.503 4.184 1.00 97.62 144 ARG A O 1
ATOM 1147 N N . ALA A 1 145 ? -21.176 -5.671 3.436 1.00 95.38 145 ALA A N 1
ATOM 1148 C CA . ALA A 1 145 ? -21.445 -4.270 3.723 1.00 95.38 145 ALA A CA 1
ATOM 1149 C C . ALA A 1 145 ? -22.249 -3.567 2.614 1.00 95.38 145 ALA A C 1
ATOM 1151 O O . ALA A 1 145 ? -22.696 -2.441 2.827 1.00 95.38 145 ALA A O 1
ATOM 1152 N N . ASN A 1 146 ? -22.448 -4.219 1.460 1.00 96.44 146 ASN A N 1
ATOM 1153 C CA . ASN A 1 146 ? -23.088 -3.662 0.269 1.00 96.44 146 ASN A CA 1
ATOM 1154 C C . ASN A 1 146 ? -22.444 -2.335 -0.188 1.00 96.44 146 ASN A C 1
ATOM 1156 O O . ASN A 1 146 ? -23.140 -1.351 -0.451 1.00 96.44 146 ASN A O 1
ATOM 1160 N N . ILE A 1 147 ? -21.109 -2.312 -0.255 1.00 97.06 147 ILE A N 1
ATOM 1161 C CA . ILE A 1 147 ? -20.308 -1.183 -0.755 1.00 97.06 147 ILE A CA 1
ATOM 1162 C C . ILE A 1 147 ? -19.461 -1.600 -1.961 1.00 97.06 147 ILE A C 1
ATOM 1164 O O . ILE A 1 147 ? -19.330 -2.785 -2.266 1.00 97.06 147 ILE A O 1
ATOM 1168 N N . MET A 1 148 ? -18.898 -0.611 -2.658 1.00 95.69 148 MET A N 1
ATOM 1169 C CA . MET A 1 148 ? -17.972 -0.853 -3.765 1.00 95.69 148 MET A CA 1
ATOM 1170 C C . MET A 1 148 ? -16.711 -1.561 -3.270 1.00 95.69 148 MET A C 1
ATOM 1172 O O . MET A 1 148 ? -16.218 -1.267 -2.182 1.00 95.69 148 MET A O 1
ATOM 1176 N N . PHE A 1 149 ? -16.184 -2.470 -4.089 1.00 97.56 149 PHE A N 1
ATOM 1177 C CA . PHE A 1 149 ? -14.977 -3.210 -3.747 1.00 97.56 149 PHE A CA 1
ATOM 1178 C C . PHE A 1 149 ? -13.730 -2.339 -3.817 1.00 97.56 149 PHE A C 1
ATOM 1180 O O . PHE A 1 149 ? -13.560 -1.545 -4.746 1.00 97.56 149 PHE A O 1
ATOM 1187 N N . THR A 1 150 ? -12.830 -2.545 -2.857 1.00 97.44 150 THR A N 1
ATOM 1188 C CA . THR A 1 150 ? -11.486 -1.977 -2.898 1.00 97.44 150 THR A CA 1
ATOM 1189 C C . THR A 1 150 ? -10.770 -2.478 -4.162 1.00 97.44 150 THR A C 1
ATOM 1191 O O . THR A 1 150 ? -10.657 -3.695 -4.343 1.00 97.44 150 THR A O 1
ATOM 1194 N N . PRO A 1 151 ? -10.252 -1.590 -5.033 1.00 95.88 151 PRO A N 1
ATOM 1195 C CA . PRO A 1 151 ? -9.569 -2.009 -6.254 1.00 95.88 151 PRO A CA 1
ATOM 1196 C C . PRO A 1 151 ? -8.332 -2.865 -5.961 1.00 95.88 151 PRO A C 1
ATOM 1198 O O . PRO A 1 151 ? -7.486 -2.484 -5.142 1.00 95.88 151 PRO A O 1
ATOM 1201 N N . GLY A 1 152 ? -8.232 -4.007 -6.643 1.00 94.81 152 GLY A N 1
ATOM 1202 C CA . GLY A 1 152 ? -7.059 -4.879 -6.636 1.00 94.81 152 GLY A CA 1
ATOM 1203 C C . GLY A 1 152 ? -5.921 -4.341 -7.507 1.00 94.81 152 GLY A C 1
ATOM 1204 O O . GLY A 1 152 ? -5.875 -3.161 -7.847 1.00 94.81 152 GLY A O 1
ATOM 1205 N N . ILE A 1 153 ? -4.995 -5.223 -7.876 1.00 95.56 153 ILE A N 1
ATOM 1206 C CA . ILE A 1 153 ? -3.856 -4.895 -8.746 1.00 95.56 153 ILE A CA 1
ATOM 1207 C C . ILE A 1 153 ? -3.955 -5.626 -10.081 1.00 95.56 153 ILE A C 1
ATOM 1209 O O . ILE A 1 153 ? -4.543 -6.705 -10.160 1.00 95.56 153 ILE A O 1
ATOM 1213 N N . VAL A 1 154 ? -3.289 -5.110 -11.115 1.00 94.31 154 VAL A N 1
ATOM 1214 C CA . VAL A 1 154 ? -3.175 -5.821 -12.394 1.00 94.31 154 VAL A CA 1
ATOM 1215 C C . VAL A 1 154 ? -2.135 -6.952 -12.277 1.00 94.31 154 VAL A C 1
ATOM 1217 O O . VAL A 1 154 ? -0.965 -6.694 -11.964 1.00 94.31 154 VAL A O 1
ATOM 1220 N N . PRO A 1 155 ? -2.507 -8.228 -12.518 1.00 91.25 155 PRO A N 1
ATOM 1221 C CA . PRO A 1 155 ? -1.590 -9.365 -12.400 1.00 91.25 155 PRO A CA 1
ATOM 1222 C C . PRO A 1 155 ? -0.340 -9.268 -13.278 1.00 91.25 155 PRO A C 1
ATOM 1224 O O . PRO A 1 155 ? 0.741 -9.635 -12.826 1.00 91.25 155 PRO A O 1
ATOM 1227 N N . ASP A 1 156 ? -0.497 -8.732 -14.488 1.00 92.44 156 ASP A N 1
ATOM 1228 C CA . ASP A 1 156 ? 0.540 -8.714 -15.526 1.00 92.44 156 ASP A CA 1
ATOM 1229 C C . ASP A 1 156 ? 1.554 -7.564 -15.368 1.00 92.44 156 ASP A C 1
ATOM 1231 O O . ASP A 1 156 ? 2.574 -7.536 -16.063 1.00 92.44 156 ASP A O 1
ATOM 1235 N N . PHE A 1 157 ? 1.303 -6.608 -14.466 1.00 95.06 157 PHE A N 1
ATOM 1236 C CA . PHE A 1 157 ? 2.223 -5.505 -14.191 1.00 95.06 157 PHE A CA 1
ATOM 1237 C C . PHE A 1 157 ? 3.155 -5.845 -13.022 1.00 95.06 157 PHE A C 1
ATOM 1239 O O . PHE A 1 157 ? 2.734 -5.895 -11.863 1.00 95.06 157 PHE A O 1
ATOM 1246 N N . HIS A 1 158 ? 4.433 -6.076 -13.331 1.00 95.94 158 HIS A N 1
ATOM 1247 C CA . HIS A 1 158 ? 5.498 -6.354 -12.363 1.00 95.94 158 HIS A CA 1
ATOM 1248 C C . HIS A 1 158 ? 6.891 -6.207 -12.987 1.00 95.94 158 HIS A C 1
ATOM 1250 O O . HIS A 1 158 ? 7.048 -6.227 -14.203 1.00 95.94 158 HIS A O 1
ATOM 1256 N N . GLY A 1 159 ? 7.921 -6.126 -12.151 1.00 95.44 159 GLY A N 1
ATOM 1257 C CA . GLY A 1 159 ? 9.340 -6.124 -12.507 1.00 95.44 159 GLY A CA 1
ATOM 1258 C C . GLY A 1 159 ? 9.921 -4.739 -12.791 1.00 95.44 159 GLY A C 1
ATOM 1259 O O . GLY A 1 159 ? 11.130 -4.554 -12.636 1.00 95.44 159 GLY A O 1
ATOM 1260 N N . VAL A 1 160 ? 9.079 -3.767 -13.155 1.00 95.69 160 VAL A N 1
ATOM 1261 C CA . VAL A 1 160 ? 9.495 -2.433 -13.610 1.00 95.69 160 VAL A CA 1
ATOM 1262 C C . VAL A 1 160 ? 10.227 -1.663 -12.514 1.00 95.69 160 VAL A C 1
ATOM 1264 O O . VAL A 1 160 ? 11.376 -1.263 -12.712 1.00 95.69 160 VAL A O 1
ATOM 1267 N N . ALA A 1 161 ? 9.604 -1.471 -11.350 1.00 97.06 161 ALA A N 1
ATOM 1268 C CA . ALA A 1 161 ? 10.193 -0.679 -10.274 1.00 97.06 161 ALA A CA 1
ATOM 1269 C C . ALA A 1 161 ? 11.395 -1.396 -9.639 1.00 97.06 161 ALA A C 1
ATOM 1271 O O . ALA A 1 161 ? 12.400 -0.749 -9.327 1.00 97.06 161 ALA A O 1
ATOM 1272 N N . LEU A 1 162 ? 11.371 -2.733 -9.534 1.00 97.00 162 LEU A N 1
ATOM 1273 C CA . LEU A 1 162 ? 12.542 -3.486 -9.077 1.00 97.00 162 LEU A CA 1
ATOM 1274 C C . LEU A 1 162 ? 13.733 -3.318 -10.029 1.00 97.00 162 LEU A C 1
ATOM 1276 O O . LEU A 1 162 ? 14.849 -3.053 -9.585 1.00 97.00 162 LEU A O 1
ATOM 1280 N N . ALA A 1 163 ? 13.522 -3.485 -11.335 1.00 95.69 163 ALA A N 1
ATOM 1281 C CA . ALA A 1 163 ? 14.575 -3.326 -12.332 1.00 95.69 163 ALA A CA 1
ATOM 1282 C C . ALA A 1 163 ? 15.105 -1.885 -12.369 1.00 95.69 163 ALA A C 1
ATOM 1284 O O . ALA A 1 163 ? 16.321 -1.682 -12.408 1.00 95.69 163 ALA A O 1
ATOM 1285 N N . TRP A 1 164 ? 14.212 -0.899 -12.278 1.00 96.06 164 TRP A N 1
ATOM 1286 C CA . TRP A 1 164 ? 14.562 0.515 -12.197 1.00 96.06 164 TRP A CA 1
ATOM 1287 C C . TRP A 1 164 ? 15.411 0.839 -10.965 1.00 96.06 164 TRP A C 1
ATOM 1289 O O . TRP A 1 164 ? 16.494 1.406 -11.098 1.00 96.06 164 TRP A O 1
ATOM 1299 N N . SER A 1 165 ? 14.994 0.390 -9.774 1.00 95.38 165 SER A N 1
ATOM 1300 C CA . SER A 1 165 ? 15.755 0.586 -8.526 1.00 95.38 165 SER A CA 1
ATOM 1301 C C . SER A 1 165 ? 17.154 -0.050 -8.554 1.00 95.38 165 SER A C 1
ATOM 1303 O O . SER A 1 165 ? 18.042 0.357 -7.808 1.00 95.38 165 SER A O 1
ATOM 1305 N N . ARG A 1 166 ? 17.369 -1.040 -9.432 1.00 93.81 166 ARG A N 1
ATOM 1306 C CA . ARG A 1 166 ? 18.659 -1.706 -9.673 1.00 93.81 166 ARG A CA 1
ATOM 1307 C C . ARG A 1 166 ? 19.490 -1.043 -10.779 1.00 93.81 166 ARG A C 1
ATOM 1309 O O . ARG A 1 166 ? 20.533 -1.573 -11.150 1.00 93.81 166 ARG A O 1
ATOM 1316 N N . GLY A 1 167 ? 19.039 0.097 -11.300 1.00 91.81 167 GLY A N 1
ATOM 1317 C CA . GLY A 1 167 ? 19.742 0.893 -12.304 1.00 91.81 167 GLY A CA 1
ATOM 1318 C C . GLY A 1 167 ? 19.515 0.453 -13.751 1.00 91.81 167 GLY A C 1
ATOM 1319 O O . GLY A 1 167 ? 20.316 0.800 -14.619 1.00 91.81 167 GLY A O 1
ATOM 1320 N N . MET A 1 168 ? 18.459 -0.316 -14.048 1.00 93.38 168 MET A N 1
ATOM 1321 C CA . MET A 1 168 ? 18.090 -0.586 -15.440 1.00 93.38 168 MET A CA 1
ATOM 1322 C C . MET A 1 168 ? 17.732 0.722 -16.151 1.00 93.38 168 MET A C 1
ATOM 1324 O O . MET A 1 168 ? 16.958 1.519 -15.633 1.00 93.38 168 MET A O 1
ATOM 1328 N N . SER A 1 169 ? 18.264 0.930 -17.356 1.00 92.56 169 SER A N 1
ATOM 1329 C CA . SER A 1 169 ? 17.913 2.105 -18.153 1.00 92.56 169 SER A CA 1
ATOM 1330 C C . SER A 1 169 ? 16.472 2.037 -18.659 1.00 92.56 169 SER A C 1
ATOM 1332 O O . SER A 1 169 ? 15.930 0.950 -18.876 1.00 92.56 169 SER A O 1
ATOM 1334 N N . LEU A 1 170 ? 15.882 3.200 -18.946 1.00 92.25 170 LEU A N 1
ATOM 1335 C CA . LEU A 1 170 ? 14.526 3.294 -19.490 1.00 92.25 170 LEU A CA 1
ATOM 1336 C C . LEU A 1 170 ? 14.373 2.466 -20.772 1.00 92.25 170 LEU A C 1
ATOM 1338 O O . LEU A 1 170 ? 13.457 1.658 -20.890 1.00 92.25 170 LEU A O 1
ATOM 1342 N N . GLY A 1 171 ? 15.321 2.585 -21.707 1.00 93.31 171 GLY A N 1
ATOM 1343 C CA . GLY A 1 171 ? 15.311 1.777 -22.929 1.00 93.31 171 GLY A CA 1
ATOM 1344 C C . GLY A 1 171 ? 15.404 0.268 -22.660 1.00 93.31 171 GLY A C 1
ATOM 1345 O O . GLY A 1 171 ? 14.930 -0.531 -23.462 1.00 93.31 171 GLY A O 1
ATOM 1346 N N . GLY A 1 172 ? 16.003 -0.146 -21.538 1.00 93.88 172 GLY A N 1
ATOM 1347 C CA . GLY A 1 172 ? 15.982 -1.532 -21.071 1.00 93.88 172 GLY A CA 1
ATOM 1348 C C . GLY A 1 172 ? 14.593 -1.989 -20.626 1.00 93.88 172 GLY A C 1
ATOM 1349 O O . GLY A 1 172 ? 14.188 -3.094 -20.989 1.00 93.88 172 GLY A O 1
ATOM 1350 N N . LEU A 1 173 ? 13.864 -1.132 -19.907 1.00 94.44 173 LEU A N 1
ATOM 1351 C CA . LEU A 1 173 ? 12.497 -1.395 -19.454 1.00 94.44 173 LEU A CA 1
ATOM 1352 C C . LEU A 1 173 ? 11.501 -1.444 -20.617 1.00 94.44 173 LEU A C 1
ATOM 1354 O O . LEU A 1 173 ? 10.737 -2.400 -20.715 1.00 94.44 173 LEU A O 1
ATOM 1358 N N . LEU A 1 174 ? 11.575 -0.494 -21.555 1.00 94.19 174 LEU A N 1
ATOM 1359 C CA . LEU A 1 174 ? 10.704 -0.444 -22.742 1.00 94.19 174 LEU A CA 1
ATOM 1360 C C . LEU A 1 174 ? 10.825 -1.687 -23.638 1.00 94.19 174 LEU A C 1
ATOM 1362 O O . LEU A 1 174 ? 9.907 -2.034 -24.370 1.00 94.19 174 LEU A O 1
ATOM 1366 N N . ARG A 1 175 ? 11.956 -2.403 -23.583 1.00 94.31 175 ARG A N 1
ATOM 1367 C CA . ARG A 1 175 ? 12.127 -3.686 -24.291 1.00 94.31 175 ARG A CA 1
ATOM 1368 C C . ARG A 1 175 ? 11.495 -4.883 -23.570 1.00 94.31 175 ARG A C 1
ATOM 1370 O O . ARG A 1 175 ? 11.439 -5.972 -24.148 1.00 94.31 175 ARG A O 1
ATOM 1377 N N . ARG A 1 176 ? 11.106 -4.722 -22.303 1.00 92.88 176 ARG A N 1
ATOM 1378 C CA . ARG A 1 176 ? 10.596 -5.786 -21.422 1.00 92.88 176 ARG A CA 1
ATOM 1379 C C . ARG A 1 176 ? 9.101 -5.689 -21.172 1.00 92.88 176 ARG A C 1
ATOM 1381 O O . ARG A 1 176 ? 8.489 -6.736 -20.969 1.00 92.88 176 ARG A O 1
ATOM 1388 N N . ILE A 1 177 ? 8.546 -4.481 -21.210 1.00 93.06 177 ILE A N 1
ATOM 1389 C CA . ILE A 1 177 ? 7.125 -4.231 -21.005 1.00 93.06 177 ILE A CA 1
ATOM 1390 C C . ILE A 1 177 ? 6.566 -3.333 -22.107 1.00 93.06 177 ILE A C 1
ATOM 1392 O O . ILE A 1 177 ? 7.200 -2.361 -22.511 1.00 93.06 177 ILE A O 1
ATOM 1396 N N . ASP A 1 178 ? 5.375 -3.679 -22.589 1.00 91.12 178 ASP A N 1
ATOM 1397 C CA . ASP A 1 178 ? 4.665 -2.953 -23.644 1.00 91.12 178 ASP A CA 1
ATOM 1398 C C . ASP A 1 178 ? 3.945 -1.714 -23.082 1.00 91.12 178 ASP A C 1
ATOM 1400 O O . ASP A 1 178 ? 2.725 -1.687 -22.912 1.00 91.12 178 ASP A O 1
ATOM 1404 N N . LEU A 1 179 ? 4.737 -0.710 -22.705 1.00 92.19 179 LEU A N 1
ATOM 1405 C CA . LEU A 1 179 ? 4.282 0.598 -22.236 1.00 92.19 179 LEU A CA 1
ATOM 1406 C C . LEU A 1 179 ? 4.980 1.704 -23.026 1.00 92.19 179 LEU A C 1
ATOM 1408 O O . LEU A 1 179 ? 6.138 1.563 -23.422 1.00 92.19 179 LEU A O 1
ATOM 1412 N N . ALA A 1 180 ? 4.290 2.830 -23.212 1.00 92.12 180 ALA A N 1
ATOM 1413 C CA . ALA A 1 180 ? 4.930 4.032 -23.723 1.00 92.12 180 ALA A CA 1
ATOM 1414 C C . ALA A 1 180 ? 5.920 4.594 -22.688 1.00 92.12 180 ALA A C 1
ATOM 1416 O O . ALA A 1 180 ? 5.745 4.432 -21.481 1.00 92.12 180 ALA A O 1
ATOM 1417 N N . GLU A 1 181 ? 6.944 5.303 -23.163 1.00 92.88 181 GLU A N 1
ATOM 1418 C CA . GLU A 1 181 ? 7.928 5.978 -22.306 1.00 92.88 181 GLU A CA 1
ATOM 1419 C C . GLU A 1 181 ? 7.275 6.914 -21.281 1.00 92.88 181 GLU A C 1
ATOM 1421 O O . GLU A 1 181 ? 7.590 6.834 -20.092 1.00 92.88 181 GLU A O 1
ATOM 1426 N N . GLY A 1 182 ? 6.327 7.746 -21.727 1.00 91.19 182 GLY A N 1
ATOM 1427 C CA . GLY A 1 182 ? 5.594 8.666 -20.856 1.00 91.19 182 GLY A CA 1
ATOM 1428 C C . GLY A 1 182 ? 4.803 7.942 -19.764 1.00 91.19 182 GLY A C 1
ATOM 1429 O O . GLY A 1 182 ? 4.902 8.320 -18.597 1.00 91.19 182 GLY A O 1
ATOM 1430 N N . ASP A 1 183 ? 4.100 6.861 -20.122 1.00 92.75 183 ASP A N 1
ATOM 1431 C CA . ASP A 1 183 ? 3.354 6.028 -19.169 1.00 92.75 183 ASP A CA 1
ATOM 1432 C C . ASP A 1 183 ? 4.294 5.461 -18.099 1.00 92.75 183 ASP A C 1
ATOM 1434 O O . ASP A 1 183 ? 3.994 5.509 -16.909 1.00 92.75 183 ASP A O 1
ATOM 1438 N N . LEU A 1 184 ? 5.459 4.948 -18.506 1.00 93.88 184 LEU A N 1
ATOM 1439 C CA . LEU A 1 184 ? 6.402 4.320 -17.585 1.00 93.88 184 LEU A CA 1
ATOM 1440 C C . LEU A 1 184 ? 6.973 5.325 -16.578 1.00 93.88 184 LEU A C 1
ATOM 1442 O O . LEU A 1 184 ? 7.023 5.038 -15.381 1.00 93.88 184 LEU A O 1
ATOM 1446 N N . LEU A 1 185 ? 7.384 6.507 -17.041 1.00 93.12 185 LEU A N 1
ATOM 1447 C CA . LEU A 1 185 ? 7.898 7.560 -16.162 1.00 93.12 185 LEU A CA 1
ATOM 1448 C C . LEU A 1 185 ? 6.812 8.093 -15.220 1.00 93.12 185 LEU A C 1
ATOM 1450 O O . LEU A 1 185 ? 7.084 8.324 -14.041 1.00 93.12 185 LEU A O 1
ATOM 1454 N N . MET A 1 186 ? 5.579 8.238 -15.713 1.00 93.62 186 MET A N 1
ATOM 1455 C CA . MET A 1 186 ? 4.430 8.613 -14.890 1.00 93.62 186 MET A CA 1
ATOM 1456 C C . MET A 1 186 ? 4.184 7.585 -13.780 1.00 93.62 186 MET A C 1
ATOM 1458 O O . MET A 1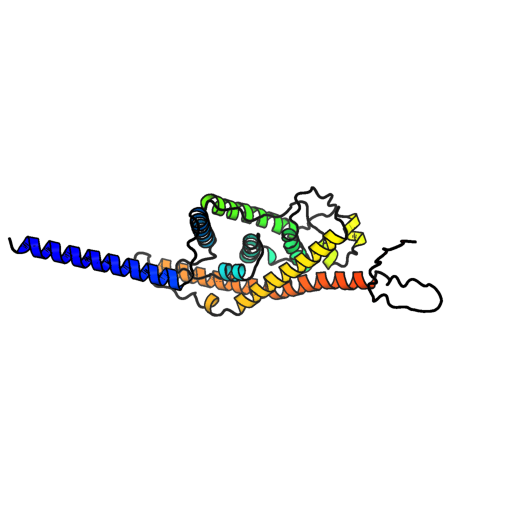 186 ? 4.073 7.971 -12.618 1.00 93.62 186 MET A O 1
ATOM 1462 N N . LEU A 1 187 ? 4.188 6.289 -14.107 1.00 95.62 187 LEU A N 1
ATOM 1463 C CA . LEU A 1 187 ? 4.008 5.205 -13.136 1.00 95.62 187 LEU A CA 1
ATOM 1464 C C . LEU A 1 187 ? 5.114 5.182 -12.077 1.00 95.62 187 LEU A C 1
ATOM 1466 O O . LEU A 1 187 ? 4.833 4.983 -10.895 1.00 95.62 187 LEU A O 1
ATOM 1470 N N . LEU A 1 188 ? 6.372 5.407 -12.470 1.00 96.25 188 LEU A N 1
ATOM 1471 C CA . LEU A 1 188 ? 7.486 5.492 -11.523 1.00 96.25 188 LEU A CA 1
ATOM 1472 C C . LEU A 1 188 ? 7.326 6.679 -10.561 1.00 96.25 188 LEU A C 1
ATOM 1474 O O . LEU A 1 188 ? 7.552 6.511 -9.364 1.00 96.25 188 LEU A O 1
ATOM 1478 N N . ASN A 1 189 ? 6.894 7.844 -11.051 1.00 95.69 189 ASN A N 1
ATOM 1479 C CA . ASN A 1 189 ? 6.624 9.010 -10.204 1.00 95.69 189 ASN A CA 1
ATOM 1480 C C . ASN A 1 189 ? 5.445 8.764 -9.253 1.00 95.69 189 ASN A C 1
ATOM 1482 O O . ASN A 1 189 ? 5.589 8.959 -8.050 1.00 95.69 189 ASN A O 1
ATOM 1486 N N . GLN A 1 190 ? 4.330 8.227 -9.752 1.00 96.94 190 GLN A N 1
ATOM 1487 C CA . GLN A 1 190 ? 3.183 7.842 -8.919 1.00 96.94 190 GLN A CA 1
ATOM 1488 C C . GLN A 1 190 ? 3.570 6.811 -7.849 1.00 96.94 190 GLN A C 1
ATOM 1490 O O . GLN A 1 190 ? 3.107 6.883 -6.711 1.00 96.94 190 GLN A O 1
ATOM 1495 N N . THR A 1 191 ? 4.462 5.876 -8.190 1.00 98.06 191 THR A N 1
ATOM 1496 C CA . THR A 1 191 ? 5.007 4.902 -7.236 1.00 98.06 191 THR A CA 1
ATOM 1497 C C . THR A 1 191 ? 5.815 5.603 -6.141 1.00 98.06 191 THR A C 1
ATOM 1499 O O . THR A 1 191 ? 5.662 5.277 -4.964 1.00 98.06 191 THR A O 1
ATOM 1502 N N . ILE A 1 192 ? 6.668 6.572 -6.497 1.00 97.81 192 ILE A N 1
ATOM 1503 C CA . ILE A 1 192 ? 7.439 7.369 -5.529 1.00 97.81 192 ILE A CA 1
ATOM 1504 C C . ILE A 1 192 ? 6.494 8.132 -4.596 1.00 97.81 192 ILE A C 1
ATOM 1506 O O . ILE A 1 192 ? 6.671 8.064 -3.377 1.00 97.81 192 ILE A O 1
ATOM 1510 N N . ASP A 1 193 ? 5.478 8.794 -5.147 1.00 97.50 193 ASP A N 1
ATOM 1511 C CA . ASP A 1 193 ? 4.492 9.557 -4.379 1.00 97.50 193 ASP A CA 1
ATOM 1512 C C . ASP A 1 193 ? 3.728 8.655 -3.400 1.00 97.50 193 ASP A C 1
ATOM 1514 O O . ASP A 1 193 ? 3.576 8.992 -2.223 1.00 97.50 193 ASP A O 1
ATOM 1518 N N . LEU A 1 194 ? 3.318 7.460 -3.843 1.00 98.25 194 LEU A N 1
ATOM 1519 C CA . LEU A 1 194 ? 2.667 6.471 -2.986 1.00 98.25 194 LEU A CA 1
ATOM 1520 C C . LEU A 1 194 ? 3.594 6.002 -1.854 1.00 98.25 194 LEU A C 1
ATOM 1522 O O . LEU A 1 194 ? 3.177 5.964 -0.697 1.00 98.25 194 LEU A O 1
ATOM 1526 N N . ILE A 1 195 ? 4.860 5.683 -2.148 1.00 98.50 195 ILE A N 1
ATOM 1527 C CA . ILE A 1 195 ? 5.836 5.274 -1.123 1.00 98.50 195 ILE A CA 1
ATOM 1528 C C . ILE A 1 195 ? 6.024 6.385 -0.085 1.00 98.50 195 ILE A C 1
ATOM 1530 O O . ILE A 1 195 ? 6.019 6.111 1.117 1.00 98.50 195 ILE A O 1
ATOM 1534 N N . GLN A 1 196 ? 6.166 7.637 -0.527 1.00 97.81 196 GLN A N 1
ATOM 1535 C CA . GLN A 1 196 ? 6.320 8.792 0.359 1.00 97.81 196 GLN A CA 1
ATOM 1536 C C . GLN A 1 196 ? 5.065 9.035 1.205 1.00 97.81 196 GLN A C 1
ATOM 1538 O O . GLN A 1 196 ? 5.171 9.332 2.398 1.00 97.81 196 GLN A O 1
ATOM 1543 N N . GLN A 1 197 ? 3.876 8.850 0.631 1.00 97.69 197 GLN A N 1
ATOM 1544 C CA . GLN A 1 197 ? 2.613 8.942 1.356 1.00 97.69 197 GLN A CA 1
ATOM 1545 C C . GLN A 1 197 ? 2.515 7.870 2.451 1.00 97.69 197 GLN A C 1
ATOM 1547 O O . GLN A 1 197 ? 2.241 8.197 3.608 1.00 97.69 197 GLN A O 1
ATOM 1552 N N . VAL A 1 198 ? 2.815 6.608 2.125 1.00 98.25 198 VAL A N 1
ATOM 1553 C CA . VAL A 1 198 ? 2.842 5.508 3.104 1.00 98.25 198 VAL A CA 1
ATOM 1554 C C . VAL A 1 198 ? 3.887 5.778 4.189 1.00 98.25 198 VAL A C 1
ATOM 1556 O O . VAL A 1 198 ? 3.607 5.604 5.374 1.00 98.25 198 VAL A O 1
ATOM 1559 N N . GLN A 1 199 ? 5.074 6.263 3.817 1.00 97.94 199 GLN A N 1
ATOM 1560 C CA . GLN A 1 199 ? 6.128 6.629 4.763 1.00 97.94 199 GLN A CA 1
ATOM 1561 C C . GLN A 1 199 ? 5.684 7.735 5.727 1.00 97.94 199 GLN A C 1
ATOM 1563 O O . GLN A 1 199 ? 5.958 7.657 6.928 1.00 97.94 199 GLN A O 1
ATOM 1568 N N . SER A 1 200 ? 5.002 8.757 5.210 1.00 97.44 200 SER A N 1
ATOM 1569 C CA . SER A 1 200 ? 4.456 9.861 5.998 1.00 97.44 200 SER A CA 1
ATOM 1570 C C . SER A 1 200 ? 3.392 9.365 6.977 1.00 97.44 200 SER A C 1
ATOM 1572 O O . SER A 1 200 ? 3.485 9.649 8.172 1.00 97.44 200 SER A O 1
ATOM 1574 N N . ALA A 1 201 ? 2.446 8.542 6.511 1.00 97.69 201 ALA A N 1
ATOM 1575 C CA . ALA A 1 201 ? 1.418 7.932 7.353 1.00 97.69 201 ALA A CA 1
ATOM 1576 C C . ALA A 1 201 ? 2.035 7.086 8.480 1.00 97.69 201 ALA A C 1
ATOM 1578 O O . ALA A 1 201 ? 1.668 7.226 9.645 1.00 97.69 201 ALA A O 1
ATOM 1579 N N . VAL A 1 202 ? 3.036 6.266 8.150 1.00 97.50 202 VAL A N 1
ATOM 1580 C CA . VAL A 1 202 ? 3.826 5.496 9.119 1.00 97.50 202 VAL A CA 1
ATOM 1581 C C . VAL A 1 202 ? 4.472 6.408 10.167 1.00 97.50 202 VAL A C 1
ATOM 1583 O O . VAL A 1 202 ? 4.347 6.146 11.362 1.00 97.50 202 VAL A O 1
ATOM 1586 N N . GLY A 1 203 ? 5.126 7.495 9.747 1.00 96.44 203 GLY A N 1
ATOM 1587 C CA . GLY A 1 203 ? 5.736 8.465 10.659 1.00 96.44 203 GLY A CA 1
ATOM 1588 C C . GLY A 1 203 ? 4.720 9.101 11.611 1.00 96.44 203 GLY A C 1
ATOM 1589 O O . GLY A 1 203 ? 4.917 9.073 12.822 1.00 96.44 203 GLY A O 1
ATOM 1590 N N . GLN A 1 204 ? 3.597 9.585 11.076 1.00 95.88 204 GLN A N 1
ATOM 1591 C CA . GLN A 1 204 ? 2.524 10.199 11.864 1.00 95.88 204 GLN A CA 1
ATOM 1592 C C . GLN A 1 204 ? 1.955 9.246 12.924 1.00 95.88 204 GLN A C 1
ATOM 1594 O O . GLN A 1 204 ? 1.659 9.669 14.039 1.00 95.88 204 GLN A O 1
ATOM 1599 N N . VAL A 1 205 ? 1.809 7.959 12.595 1.00 95.75 205 VAL A N 1
ATOM 1600 C CA . VAL A 1 205 ? 1.296 6.948 13.530 1.00 95.75 205 VAL A CA 1
ATOM 1601 C C . VAL A 1 205 ? 2.313 6.596 14.611 1.00 95.75 205 VAL A C 1
ATOM 1603 O O . VAL A 1 205 ? 1.934 6.455 15.772 1.00 95.75 205 VAL A O 1
ATOM 1606 N N . LEU A 1 206 ? 3.600 6.498 14.272 1.00 94.94 206 LEU A N 1
ATOM 1607 C CA . LEU A 1 206 ? 4.657 6.283 15.266 1.00 94.94 206 LEU A CA 1
ATOM 1608 C C . LEU A 1 206 ? 4.745 7.438 16.273 1.00 94.94 206 LEU A C 1
ATOM 1610 O O . LEU A 1 206 ? 4.940 7.196 17.464 1.00 94.94 206 LEU A O 1
ATOM 1614 N N . ASP A 1 207 ? 4.533 8.671 15.813 1.00 93.88 207 ASP A N 1
ATOM 1615 C CA . ASP A 1 207 ? 4.581 9.866 16.659 1.00 93.88 207 ASP A CA 1
ATOM 1616 C C . ASP A 1 207 ? 3.298 10.051 17.509 1.00 93.88 207 ASP A C 1
ATOM 1618 O O . ASP A 1 207 ? 3.310 10.751 18.529 1.00 93.88 207 ASP A O 1
ATOM 1622 N N . ALA A 1 208 ? 2.190 9.394 17.142 1.00 91.31 208 ALA A N 1
ATOM 1623 C CA . ALA A 1 208 ? 0.899 9.468 17.829 1.00 91.31 208 ALA A CA 1
ATOM 1624 C C . ALA A 1 208 ? 0.857 8.603 19.105 1.00 91.31 208 ALA A C 1
ATOM 1626 O O . ALA A 1 208 ? 0.361 7.475 19.108 1.00 91.31 208 ALA A O 1
ATOM 1627 N N . ARG A 1 209 ? 1.369 9.147 20.218 1.00 87.00 209 ARG A N 1
ATOM 1628 C CA . ARG A 1 209 ? 1.446 8.458 21.526 1.00 87.00 209 ARG A CA 1
ATOM 1629 C C . ARG A 1 209 ? 0.115 7.872 21.998 1.00 87.00 209 ARG A C 1
ATOM 1631 O O . ARG A 1 209 ? 0.090 6.758 22.512 1.00 87.00 209 ARG A O 1
ATOM 1638 N N . ASP A 1 210 ? -0.982 8.587 21.772 1.00 88.12 210 ASP A N 1
ATOM 1639 C CA . ASP A 1 210 ? -2.322 8.194 22.204 1.00 88.12 210 ASP A CA 1
ATOM 1640 C C . ASP A 1 210 ? -2.775 6.855 21.601 1.00 88.12 210 ASP A C 1
ATOM 1642 O O . ASP A 1 210 ? -3.436 6.074 22.279 1.00 88.12 210 ASP A O 1
ATOM 1646 N N . VAL A 1 211 ? -2.364 6.533 20.370 1.00 87.19 211 VAL A N 1
ATOM 1647 C CA . VAL A 1 211 ? -2.663 5.240 19.720 1.00 87.19 211 VAL A CA 1
ATOM 1648 C C . VAL A 1 211 ? -2.012 4.069 20.449 1.00 87.19 211 VAL A C 1
ATOM 1650 O O . VAL A 1 211 ? -2.588 2.985 20.539 1.00 87.19 211 VAL A O 1
ATOM 1653 N N . TRP A 1 212 ? -0.809 4.292 20.972 1.00 86.38 212 TRP A N 1
ATOM 1654 C CA . TRP A 1 212 ? -0.014 3.277 21.658 1.00 86.38 212 TRP A CA 1
ATOM 1655 C C . TRP A 1 212 ? -0.370 3.171 23.146 1.00 86.38 212 TRP A C 1
ATOM 1657 O O . TRP A 1 212 ? -0.187 2.116 23.749 1.00 86.38 212 TRP A O 1
ATOM 1667 N N . GLU A 1 213 ? -0.916 4.242 23.729 1.00 77.44 213 GLU A N 1
ATOM 1668 C CA . GLU A 1 213 ? -1.371 4.314 25.123 1.00 77.44 213 GLU A CA 1
ATOM 1669 C C . GLU A 1 213 ? -2.808 3.800 25.324 1.00 77.44 213 GLU A C 1
ATOM 1671 O O . GLU A 1 213 ? -3.154 3.370 26.425 1.00 77.44 213 GLU A O 1
ATOM 1676 N N . GLN A 1 214 ? -3.637 3.752 24.271 1.00 62.25 214 GLN A N 1
ATOM 1677 C CA . GLN A 1 214 ? -5.023 3.236 24.278 1.00 62.25 214 GLN A CA 1
ATOM 1678 C C . GLN A 1 214 ? -5.160 1.721 24.569 1.00 62.25 214 GLN A C 1
ATOM 1680 O O . GLN A 1 214 ? -6.205 1.109 24.341 1.00 62.25 214 GLN A O 1
ATOM 1685 N N . ALA A 1 215 ? -4.131 1.108 25.149 1.00 50.72 215 ALA A N 1
ATOM 1686 C CA . ALA A 1 215 ? -4.165 -0.203 25.785 1.00 50.72 215 ALA A CA 1
ATOM 1687 C C . ALA A 1 215 ? -4.688 -0.157 27.238 1.00 50.72 215 ALA A C 1
ATOM 1689 O O . ALA A 1 215 ? -4.401 -1.065 28.018 1.00 50.72 215 ALA A O 1
ATOM 1690 N N . SER A 1 216 ? -5.436 0.880 27.636 1.00 41.25 216 SER A N 1
ATOM 1691 C CA . SER A 1 216 ? -6.062 0.891 28.960 1.00 41.25 216 SER A CA 1
ATOM 1692 C C . SER A 1 216 ? -7.249 -0.079 28.962 1.00 41.25 216 SER A C 1
ATOM 1694 O O . SER A 1 216 ? -8.165 0.084 28.149 1.00 41.25 216 SER A O 1
ATOM 1696 N N . PRO A 1 217 ? -7.258 -1.113 29.820 1.00 43.75 217 PRO A N 1
ATOM 1697 C CA . PRO A 1 217 ? -8.386 -2.020 29.899 1.00 43.75 217 PRO A CA 1
ATOM 1698 C C . PRO A 1 217 ? -9.581 -1.233 30.433 1.00 43.75 217 PRO A C 1
ATOM 1700 O O . PRO A 1 217 ? -9.634 -0.874 31.608 1.00 43.75 217 PRO A O 1
ATOM 1703 N N . VAL A 1 218 ? -10.571 -0.985 29.576 1.00 40.88 218 VAL A N 1
ATOM 1704 C CA . VAL A 1 218 ? -11.912 -0.677 30.066 1.00 40.88 218 VAL A CA 1
ATOM 1705 C C . VAL A 1 218 ? -12.407 -1.965 30.715 1.00 40.88 218 VAL A C 1
ATOM 1707 O O . VAL A 1 218 ? -12.858 -2.887 30.036 1.00 40.88 218 VAL A O 1
ATOM 1710 N N . LEU A 1 219 ? -12.251 -2.044 32.039 1.00 39.81 219 LEU A N 1
ATOM 1711 C CA . LEU A 1 219 ? -12.967 -2.982 32.891 1.00 39.81 219 LEU A CA 1
ATOM 1712 C C . LEU A 1 219 ? -14.454 -2.675 32.705 1.00 39.81 219 LEU A C 1
ATOM 1714 O O . LEU A 1 219 ? -15.021 -1.816 33.373 1.00 39.81 219 LEU A O 1
ATOM 1718 N N . THR A 1 220 ? -15.070 -3.314 31.718 1.00 42.44 220 THR A N 1
ATOM 1719 C CA . THR A 1 220 ? -16.519 -3.313 31.594 1.00 42.44 220 THR A CA 1
ATOM 1720 C C . THR A 1 220 ? -17.035 -4.185 32.728 1.00 42.44 220 THR A C 1
ATOM 1722 O O . THR A 1 220 ? -16.850 -5.402 32.739 1.00 42.44 220 THR A O 1
ATOM 1725 N N . GLU A 1 221 ? -17.626 -3.544 33.735 1.00 42.44 221 GLU A N 1
ATOM 1726 C CA . GLU A 1 221 ? -18.454 -4.214 34.731 1.00 42.44 221 GLU A CA 1
ATOM 1727 C C . GLU A 1 221 ? -19.571 -4.960 33.992 1.00 42.44 221 GLU A C 1
ATOM 1729 O O . GLU A 1 221 ? -20.566 -4.367 33.577 1.00 42.44 221 GLU A O 1
ATOM 1734 N N . GLY A 1 222 ? -19.395 -6.264 33.775 1.00 49.75 222 GLY A N 1
ATOM 1735 C CA . GLY A 1 222 ? -20.467 -7.107 33.264 1.00 49.75 222 GLY A CA 1
ATOM 1736 C C . GLY A 1 222 ? -20.028 -8.271 32.383 1.00 49.75 222 GLY A C 1
ATOM 1737 O O . GLY A 1 222 ? -19.834 -8.128 31.184 1.00 49.75 222 GLY A O 1
ATOM 1738 N N . VAL A 1 223 ? -20.059 -9.466 32.978 1.00 47.66 223 VAL A N 1
ATOM 1739 C CA . VAL A 1 223 ? -20.360 -10.765 32.334 1.00 47.66 223 VAL A CA 1
ATOM 1740 C C . VAL A 1 223 ? -19.224 -11.502 31.591 1.00 47.66 223 VAL A C 1
ATOM 1742 O O . VAL A 1 223 ? -19.385 -12.682 31.290 1.00 47.66 223 VAL A O 1
ATOM 1745 N N . THR A 1 224 ? -18.022 -10.950 31.425 1.00 53.16 224 THR A N 1
ATOM 1746 C CA . THR A 1 224 ? -16.837 -11.764 31.056 1.00 53.16 224 THR A CA 1
ATOM 1747 C C . THR A 1 224 ? -16.010 -12.111 32.289 1.00 53.16 224 THR A C 1
ATOM 1749 O O . THR A 1 224 ? -15.740 -11.228 33.099 1.00 53.16 224 THR A O 1
ATOM 1752 N N . SER A 1 225 ? -15.584 -13.372 32.456 1.00 61.09 225 SER A N 1
ATOM 1753 C CA . SER A 1 225 ? -14.708 -13.737 33.583 1.00 61.09 225 SER A CA 1
ATOM 1754 C C . SER A 1 225 ? -13.483 -12.815 33.602 1.00 61.09 225 SER A C 1
ATOM 1756 O O . SER A 1 225 ? -12.864 -12.606 32.555 1.00 61.09 225 SER A O 1
ATOM 1758 N N . GLU A 1 226 ? -13.124 -12.270 34.768 1.00 61.72 226 GLU A N 1
ATOM 1759 C CA . GLU A 1 226 ? -11.988 -11.343 34.934 1.00 61.72 226 GLU A CA 1
ATOM 1760 C C . GLU A 1 226 ? -10.697 -11.891 34.300 1.00 61.72 226 GLU A C 1
ATOM 1762 O O . GLU A 1 226 ? -9.905 -11.155 33.712 1.00 61.72 226 GLU A O 1
ATOM 1767 N N . ARG A 1 227 ? -10.531 -13.221 34.328 1.00 63.47 227 ARG A N 1
ATOM 1768 C CA . ARG A 1 227 ? -9.424 -13.935 33.677 1.00 63.47 227 ARG A CA 1
ATOM 1769 C C . ARG A 1 227 ? -9.420 -13.791 32.153 1.00 63.47 227 ARG A C 1
ATOM 1771 O O . ARG A 1 227 ? -8.348 -13.635 31.576 1.00 63.47 227 ARG A O 1
ATOM 1778 N N . SER A 1 228 ? -10.581 -13.834 31.497 1.00 65.75 228 SER A N 1
ATOM 1779 C CA . SER A 1 228 ? -10.674 -13.648 30.040 1.00 65.75 228 SER A CA 1
ATOM 1780 C C . SER A 1 228 ? -10.389 -12.202 29.632 1.00 65.75 228 SER A C 1
ATOM 1782 O O . SER A 1 228 ? -9.630 -11.979 28.694 1.00 65.75 228 SER A O 1
ATOM 1784 N N . ALA A 1 229 ? -10.892 -11.221 30.389 1.00 68.62 229 ALA A N 1
ATOM 1785 C CA . ALA A 1 229 ? -10.631 -9.805 30.134 1.00 68.62 229 ALA A CA 1
ATOM 1786 C C . ALA A 1 229 ? -9.132 -9.476 30.260 1.00 68.62 229 ALA A C 1
ATOM 1788 O O . ALA A 1 229 ? -8.560 -8.826 29.384 1.00 68.62 229 ALA A O 1
ATOM 1789 N N . ALA A 1 230 ? -8.469 -10.003 31.295 1.00 73.00 230 ALA A N 1
ATOM 1790 C CA . ALA A 1 230 ? -7.026 -9.859 31.475 1.00 73.00 230 ALA A CA 1
ATOM 1791 C C . ALA A 1 230 ? -6.214 -10.530 30.348 1.00 73.00 230 ALA A C 1
ATOM 1793 O O . ALA A 1 230 ? -5.226 -9.966 29.875 1.00 73.00 230 ALA A O 1
ATOM 1794 N N . ALA A 1 231 ? -6.636 -11.711 29.879 1.00 76.94 231 ALA A N 1
ATOM 1795 C CA . ALA A 1 231 ? -5.987 -12.400 28.764 1.00 76.94 231 ALA A CA 1
ATOM 1796 C C . ALA A 1 231 ? -6.125 -11.628 27.438 1.00 76.94 231 ALA A C 1
ATOM 1798 O O . ALA A 1 231 ? -5.137 -11.465 26.720 1.00 76.94 231 ALA A O 1
ATOM 1799 N N . HIS A 1 232 ? -7.315 -11.095 27.138 1.00 72.81 232 HIS A N 1
ATOM 1800 C CA . HIS A 1 232 ? -7.546 -10.253 25.960 1.00 72.81 232 HIS A CA 1
ATOM 1801 C C . HIS A 1 232 ? -6.734 -8.954 26.011 1.00 72.81 232 HIS A C 1
ATOM 1803 O O . HIS A 1 232 ? -6.135 -8.572 25.006 1.00 72.81 232 HIS A O 1
ATOM 1809 N N . ALA A 1 233 ? -6.647 -8.309 27.178 1.00 76.12 233 ALA A N 1
ATOM 1810 C CA . ALA A 1 233 ? -5.820 -7.119 27.363 1.00 76.12 233 ALA A CA 1
ATOM 1811 C C . ALA A 1 233 ? -4.332 -7.415 27.113 1.00 76.12 233 ALA A C 1
ATOM 1813 O O . ALA A 1 233 ? -3.672 -6.681 26.377 1.00 76.12 233 ALA A O 1
ATOM 1814 N N . LYS A 1 234 ? -3.815 -8.529 27.651 1.00 80.88 234 LYS A N 1
ATOM 1815 C CA . LYS A 1 234 ? -2.429 -8.957 27.419 1.00 80.88 234 LYS A CA 1
ATOM 1816 C C . LYS A 1 234 ? -2.152 -9.226 25.937 1.00 80.88 234 LYS A C 1
ATOM 1818 O O . LYS A 1 234 ? -1.167 -8.718 25.410 1.00 80.88 234 LYS A O 1
ATOM 1823 N N . SER A 1 235 ? -3.028 -9.977 25.265 1.00 82.25 235 SER A N 1
ATOM 1824 C CA . SER A 1 235 ? -2.889 -10.268 23.831 1.00 82.25 235 SER A CA 1
ATOM 1825 C C . SER A 1 235 ? -2.926 -8.993 22.982 1.00 82.25 235 SER A C 1
ATOM 1827 O O . SER A 1 235 ? -2.140 -8.862 22.048 1.00 82.25 235 SER A O 1
ATOM 1829 N N . ARG A 1 236 ? -3.774 -8.020 23.338 1.00 81.12 236 ARG A N 1
ATOM 1830 C CA . ARG A 1 236 ? -3.835 -6.721 22.654 1.00 81.12 236 ARG A CA 1
ATOM 1831 C C . ARG A 1 236 ? -2.545 -5.916 22.821 1.00 81.12 236 ARG A C 1
ATOM 1833 O O . ARG A 1 236 ? -2.076 -5.331 21.851 1.00 81.12 236 ARG A O 1
ATOM 1840 N N . ILE A 1 237 ? -1.963 -5.889 24.023 1.00 84.56 237 ILE A N 1
ATOM 1841 C CA . ILE A 1 237 ? -0.674 -5.219 24.273 1.00 84.56 237 ILE A CA 1
ATOM 1842 C C . ILE A 1 237 ? 0.429 -5.853 23.420 1.00 84.56 237 ILE A C 1
ATOM 1844 O O . ILE A 1 237 ? 1.183 -5.144 22.762 1.00 84.56 237 ILE A O 1
ATOM 1848 N N . GLU A 1 238 ? 0.496 -7.183 23.392 1.00 87.19 238 GLU A N 1
ATOM 1849 C CA . GLU A 1 238 ? 1.469 -7.921 22.582 1.00 87.19 238 GLU A CA 1
ATOM 1850 C C . GLU A 1 238 ? 1.309 -7.625 21.083 1.00 87.19 238 GLU A C 1
ATOM 1852 O O . GLU A 1 238 ? 2.288 -7.328 20.401 1.00 87.19 238 GLU A O 1
ATOM 1857 N N . GLN A 1 239 ? 0.071 -7.595 20.583 1.00 86.81 239 GLN A N 1
ATOM 1858 C CA . GLN A 1 239 ? -0.223 -7.208 19.202 1.00 86.81 239 GLN A CA 1
ATOM 1859 C C . GLN A 1 239 ? 0.225 -5.777 18.885 1.00 86.81 239 GLN A C 1
ATOM 1861 O O . GLN A 1 239 ? 0.817 -5.551 17.831 1.00 86.81 239 GLN A O 1
ATOM 1866 N N . LEU A 1 240 ? -0.018 -4.816 19.783 1.00 89.19 240 LEU A N 1
ATOM 1867 C CA . LEU A 1 240 ? 0.415 -3.428 19.594 1.00 89.19 240 LEU A CA 1
ATOM 1868 C C . LEU A 1 240 ? 1.941 -3.304 19.561 1.00 89.19 240 LEU A C 1
ATOM 1870 O O . LEU A 1 240 ? 2.464 -2.544 18.749 1.00 89.19 240 LEU A O 1
ATOM 1874 N N . LEU A 1 241 ? 2.659 -4.065 20.393 1.00 90.75 241 LEU A N 1
ATOM 1875 C CA . LEU A 1 241 ? 4.124 -4.095 20.374 1.00 90.75 241 LEU A CA 1
ATOM 1876 C C . LEU A 1 241 ? 4.658 -4.634 19.042 1.00 90.75 241 LEU A C 1
ATOM 1878 O O . LEU A 1 241 ? 5.522 -4.001 18.440 1.00 90.75 241 LEU A O 1
ATOM 1882 N N . ILE A 1 242 ? 4.092 -5.740 18.546 1.00 91.44 242 ILE A N 1
ATOM 1883 C CA . ILE A 1 242 ? 4.461 -6.322 17.245 1.00 91.44 242 ILE A CA 1
ATOM 1884 C C . ILE A 1 242 ? 4.173 -5.334 16.106 1.00 91.44 242 ILE A C 1
ATOM 1886 O O . ILE A 1 242 ? 5.014 -5.123 15.233 1.00 91.44 242 ILE A O 1
ATOM 1890 N N . GLN A 1 243 ? 2.998 -4.697 16.112 1.00 92.44 243 GLN A N 1
ATOM 1891 C CA . GLN A 1 243 ? 2.633 -3.695 15.106 1.00 92.44 243 GLN A CA 1
ATOM 1892 C C . GLN A 1 243 ? 3.586 -2.501 15.124 1.00 92.44 243 GLN A C 1
ATOM 1894 O O . GLN A 1 243 ? 4.016 -2.045 14.064 1.00 92.44 243 GLN A O 1
ATOM 1899 N N . ARG A 1 244 ? 3.933 -2.007 16.316 1.00 94.38 244 ARG A N 1
ATOM 1900 C CA . ARG A 1 244 ? 4.870 -0.899 16.480 1.00 94.38 244 ARG A CA 1
ATOM 1901 C C . ARG A 1 244 ? 6.245 -1.248 15.931 1.00 94.38 244 ARG A C 1
ATOM 1903 O O . ARG A 1 244 ? 6.741 -0.528 15.074 1.00 94.38 244 ARG A O 1
ATOM 1910 N N . GLU A 1 245 ? 6.820 -2.364 16.374 1.00 94.12 245 GLU A N 1
ATOM 1911 C CA . GLU A 1 245 ? 8.135 -2.826 15.923 1.00 94.12 245 GLU A CA 1
ATOM 1912 C C . GLU A 1 245 ? 8.181 -2.972 14.398 1.00 94.12 245 GLU A C 1
ATOM 1914 O O . GLU A 1 245 ? 9.136 -2.547 13.742 1.00 94.12 245 GLU A O 1
ATOM 1919 N N . ARG A 1 246 ? 7.117 -3.523 13.811 1.00 93.50 246 ARG A N 1
ATOM 1920 C CA . ARG A 1 246 ? 7.014 -3.680 12.365 1.00 93.50 246 ARG A CA 1
ATOM 1921 C C . ARG A 1 246 ? 7.012 -2.343 11.629 1.00 93.50 246 ARG A C 1
ATOM 1923 O O . ARG A 1 246 ? 7.773 -2.159 10.679 1.00 93.50 246 ARG A O 1
ATOM 1930 N N . ILE A 1 247 ? 6.177 -1.402 12.062 1.00 94.69 247 ILE A N 1
ATOM 1931 C CA . ILE A 1 247 ? 6.075 -0.083 11.429 1.00 94.69 247 ILE A CA 1
ATOM 1932 C C . ILE A 1 247 ? 7.381 0.720 11.618 1.00 94.69 247 ILE A C 1
ATOM 1934 O O . ILE A 1 247 ? 7.820 1.402 10.689 1.00 94.69 247 ILE A O 1
ATOM 1938 N N . GLU A 1 248 ? 8.045 0.600 12.775 1.00 95.38 248 GLU A N 1
ATOM 1939 C CA . GLU A 1 248 ? 9.359 1.208 13.044 1.00 95.38 248 GLU A CA 1
ATOM 1940 C C . GLU A 1 248 ? 10.431 0.704 12.066 1.00 95.38 248 GLU A C 1
ATOM 1942 O O . GLU A 1 248 ? 11.192 1.506 11.520 1.00 95.38 248 GLU A O 1
ATOM 1947 N N . ARG A 1 249 ? 10.455 -0.606 11.780 1.00 94.94 249 ARG A N 1
ATOM 1948 C CA . ARG A 1 249 ? 11.374 -1.214 10.800 1.00 94.94 249 ARG A CA 1
ATOM 1949 C C . ARG A 1 249 ? 11.047 -0.837 9.354 1.00 94.94 249 ARG A C 1
ATOM 1951 O O . ARG A 1 249 ? 11.960 -0.670 8.546 1.00 94.94 249 ARG A O 1
ATOM 1958 N N . LEU A 1 250 ? 9.767 -0.679 9.021 1.00 95.62 250 LEU A N 1
ATOM 1959 C CA . LEU A 1 250 ? 9.326 -0.369 7.660 1.00 95.62 250 LEU A CA 1
ATOM 1960 C C . LEU A 1 250 ? 9.675 1.068 7.234 1.00 95.62 250 LEU A C 1
ATOM 1962 O O . LEU A 1 250 ? 10.027 1.303 6.078 1.00 95.62 250 LEU A O 1
ATOM 1966 N N . ARG A 1 251 ? 9.613 2.039 8.154 1.00 94.56 251 ARG A N 1
ATOM 1967 C CA . ARG A 1 251 ? 9.856 3.465 7.858 1.00 94.56 251 ARG A CA 1
ATOM 1968 C C . ARG A 1 251 ? 11.170 3.748 7.101 1.00 94.56 251 ARG A C 1
ATOM 1970 O O . ARG A 1 251 ? 11.110 4.455 6.090 1.00 94.56 251 ARG A O 1
ATOM 1977 N N . PRO A 1 252 ? 12.353 3.266 7.539 1.00 96.25 252 PRO A N 1
ATOM 1978 C CA . PRO A 1 252 ? 13.597 3.486 6.800 1.00 96.25 252 PRO A CA 1
ATOM 1979 C C . PRO A 1 252 ? 13.636 2.738 5.461 1.00 96.25 252 PRO A C 1
ATOM 1981 O O . PRO A 1 252 ? 14.223 3.256 4.512 1.00 96.25 252 PRO A O 1
ATOM 1984 N N . LEU A 1 253 ? 12.995 1.568 5.349 1.00 97.25 253 LEU A N 1
ATOM 1985 C CA . LEU A 1 253 ? 12.914 0.830 4.083 1.00 97.25 253 LEU A CA 1
ATOM 1986 C C . LEU A 1 253 ? 12.095 1.589 3.035 1.00 97.25 253 LEU A C 1
ATOM 1988 O O . LEU A 1 253 ? 12.526 1.671 1.889 1.00 97.25 253 LEU A O 1
ATOM 1992 N N . LEU A 1 254 ? 10.979 2.214 3.424 1.00 97.62 254 LEU A N 1
ATOM 1993 C CA . LEU A 1 254 ? 10.201 3.092 2.538 1.00 97.62 254 LEU A CA 1
ATOM 1994 C C . LEU A 1 254 ? 11.041 4.284 2.047 1.00 97.62 254 LEU A C 1
ATOM 1996 O O . LEU A 1 254 ? 11.022 4.612 0.863 1.00 97.62 254 LEU A O 1
ATOM 2000 N N . ALA A 1 255 ? 11.845 4.887 2.932 1.00 96.50 255 ALA A N 1
ATOM 2001 C CA . ALA A 1 255 ? 12.758 5.974 2.564 1.00 96.50 255 ALA A CA 1
ATOM 2002 C C . ALA A 1 255 ? 13.771 5.533 1.494 1.00 96.50 255 ALA A C 1
ATOM 2004 O O . ALA A 1 255 ? 14.001 6.223 0.499 1.00 96.50 255 ALA A O 1
ATOM 2005 N N . GLN A 1 256 ? 14.381 4.364 1.707 1.00 97.44 256 GLN A N 1
ATOM 2006 C CA . GLN A 1 256 ? 15.355 3.782 0.786 1.00 97.44 256 GLN A CA 1
ATOM 2007 C C . GLN A 1 256 ? 14.704 3.395 -0.545 1.00 97.44 256 GLN A C 1
ATOM 2009 O O . GLN A 1 256 ? 15.303 3.615 -1.595 1.00 97.44 256 GLN A O 1
ATOM 2014 N N . ALA A 1 257 ? 13.474 2.874 -0.513 1.00 97.62 257 ALA A N 1
ATOM 2015 C CA . ALA A 1 257 ? 12.703 2.511 -1.695 1.00 97.62 257 ALA A CA 1
ATOM 2016 C C . ALA A 1 257 ? 12.470 3.736 -2.592 1.00 97.62 257 ALA A C 1
ATOM 2018 O O . ALA A 1 257 ? 12.886 3.728 -3.751 1.00 97.62 257 ALA A O 1
ATOM 2019 N N . ALA A 1 258 ? 11.928 4.827 -2.037 1.00 96.88 258 ALA A N 1
ATOM 2020 C CA . ALA A 1 258 ? 11.726 6.077 -2.773 1.00 96.88 258 ALA A CA 1
ATOM 2021 C C . ALA A 1 258 ? 13.047 6.643 -3.329 1.00 96.88 258 ALA A C 1
ATOM 2023 O O . ALA A 1 258 ? 13.128 7.002 -4.504 1.00 96.88 258 ALA A O 1
ATOM 2024 N N . SER A 1 259 ? 14.107 6.664 -2.511 1.00 95.56 259 SER A N 1
ATOM 2025 C CA . SER A 1 259 ? 15.435 7.142 -2.924 1.00 95.56 259 SER A CA 1
ATOM 2026 C C . SER A 1 259 ? 16.017 6.329 -4.088 1.00 95.56 259 SER A C 1
ATOM 2028 O O . SER A 1 259 ? 16.573 6.896 -5.030 1.00 95.56 259 SER A O 1
ATOM 2030 N N . SER A 1 260 ? 15.839 5.004 -4.073 1.00 94.75 260 SER A N 1
ATOM 2031 C CA . SER A 1 260 ? 16.333 4.124 -5.138 1.00 94.75 260 SER A CA 1
ATOM 2032 C C . SER A 1 260 ? 15.675 4.399 -6.495 1.00 94.75 260 SER A C 1
ATOM 2034 O O . SER A 1 260 ? 16.359 4.383 -7.517 1.00 94.75 260 SER A O 1
ATOM 2036 N N . LEU A 1 261 ? 14.376 4.724 -6.514 1.00 94.69 261 LEU A N 1
ATOM 2037 C CA . LEU A 1 261 ? 13.671 5.078 -7.748 1.00 94.69 261 LEU A CA 1
ATOM 2038 C C . LEU A 1 261 ? 14.079 6.470 -8.256 1.00 94.69 261 LEU A C 1
ATOM 2040 O O . LEU A 1 261 ? 14.320 6.640 -9.453 1.00 94.69 261 LEU A O 1
ATOM 2044 N N . LEU A 1 262 ? 14.231 7.445 -7.353 1.00 91.62 262 LEU A N 1
ATOM 2045 C CA . LEU A 1 262 ? 14.704 8.795 -7.689 1.00 91.62 262 LEU A CA 1
ATOM 2046 C C . LEU A 1 262 ? 16.119 8.778 -8.282 1.00 91.62 262 LEU A C 1
ATOM 2048 O O . LEU A 1 262 ? 16.409 9.508 -9.230 1.00 91.62 262 LEU A O 1
ATOM 2052 N N . HIS A 1 263 ? 17.004 7.924 -7.762 1.00 80.06 263 HIS A N 1
ATOM 2053 C CA . HIS A 1 263 ? 18.359 7.793 -8.292 1.00 80.06 263 HIS A CA 1
ATOM 2054 C C . HIS A 1 263 ? 18.367 7.340 -9.760 1.00 80.06 263 HIS A C 1
ATOM 2056 O O . HIS A 1 263 ? 19.129 7.883 -10.561 1.00 80.06 263 HIS A O 1
ATOM 2062 N N . GLY A 1 264 ? 17.480 6.411 -10.133 1.00 73.94 264 GLY A N 1
ATOM 2063 C CA . GLY A 1 264 ? 17.301 5.998 -11.527 1.00 73.94 264 GLY A CA 1
ATOM 2064 C C . GLY A 1 264 ? 16.907 7.165 -12.439 1.00 73.94 264 GLY A C 1
ATOM 2065 O O . GLY A 1 264 ? 17.476 7.318 -13.520 1.00 73.94 264 GLY A O 1
ATOM 2066 N N . ILE A 1 265 ? 16.015 8.049 -11.969 1.00 77.44 265 ILE A N 1
ATOM 2067 C CA . ILE A 1 265 ? 15.563 9.234 -12.723 1.00 77.44 265 ILE A CA 1
ATOM 2068 C C . ILE A 1 265 ? 16.733 10.190 -12.975 1.00 77.44 265 ILE A C 1
ATOM 2070 O O . ILE A 1 265 ? 16.921 10.669 -14.092 1.00 77.44 265 ILE A O 1
ATOM 2074 N N . ILE A 1 266 ? 17.568 10.420 -11.959 1.00 74.06 266 ILE A N 1
ATOM 2075 C CA . ILE A 1 266 ? 18.748 11.290 -12.068 1.00 74.06 266 ILE A CA 1
ATOM 2076 C C . ILE A 1 266 ? 19.795 10.699 -13.024 1.00 74.06 266 ILE A C 1
ATOM 2078 O O . ILE A 1 266 ? 20.429 11.434 -13.781 1.00 74.06 266 ILE A O 1
ATOM 2082 N N . ILE A 1 267 ? 20.008 9.380 -13.005 1.00 71.69 267 ILE A N 1
ATOM 2083 C CA . ILE A 1 267 ? 20.922 8.729 -13.954 1.00 71.69 267 ILE A CA 1
ATOM 2084 C C . ILE A 1 267 ? 20.387 8.865 -15.384 1.00 71.69 267 ILE A C 1
ATOM 2086 O O . ILE A 1 267 ? 21.153 9.190 -16.295 1.00 71.69 267 ILE A O 1
ATOM 2090 N N . GLN A 1 268 ? 19.086 8.658 -15.599 1.00 71.44 268 GLN A N 1
ATOM 2091 C CA . GLN A 1 268 ? 18.492 8.808 -16.926 1.00 71.44 268 GLN A CA 1
ATOM 2092 C C . GLN A 1 268 ? 18.622 10.245 -17.443 1.00 71.44 268 GLN A C 1
ATOM 2094 O O . GLN A 1 268 ? 19.088 10.442 -18.563 1.00 71.44 268 GLN A O 1
ATOM 2099 N N . SER A 1 269 ? 18.289 11.254 -16.634 1.00 70.25 269 SER A N 1
ATOM 2100 C CA . SER A 1 269 ? 18.371 12.656 -17.069 1.00 70.25 269 SER A CA 1
ATOM 2101 C C . SER A 1 269 ? 19.793 13.091 -17.439 1.00 70.25 269 SER A C 1
ATOM 2103 O O . SER A 1 269 ? 19.967 13.953 -18.293 1.00 70.25 269 SER A O 1
ATOM 2105 N N . ARG A 1 270 ? 20.821 12.457 -16.859 1.00 63.56 270 ARG A N 1
ATOM 2106 C CA . ARG A 1 270 ? 22.237 12.682 -17.205 1.00 63.56 270 ARG A CA 1
ATOM 2107 C C . ARG A 1 270 ? 22.717 11.917 -18.441 1.00 63.56 270 ARG A C 1
ATOM 2109 O O . ARG A 1 270 ? 23.766 12.257 -18.979 1.00 63.56 270 ARG A O 1
ATOM 2116 N N . THR A 1 271 ? 22.011 10.864 -18.854 1.00 61.31 271 THR A N 1
ATOM 2117 C CA . THR A 1 271 ? 22.394 10.016 -20.001 1.00 61.31 271 THR A CA 1
ATOM 2118 C C . THR A 1 271 ? 21.695 10.407 -21.298 1.00 61.31 271 THR A C 1
ATOM 2120 O O . THR A 1 271 ? 22.164 10.012 -22.363 1.00 61.31 271 THR A O 1
ATOM 2123 N N . VAL A 1 272 ? 20.636 11.220 -21.233 1.00 53.44 272 VAL A N 1
ATOM 2124 C CA . VAL A 1 272 ? 20.106 11.947 -22.390 1.00 53.44 272 VAL A CA 1
ATOM 2125 C C . VAL A 1 272 ? 21.036 13.140 -22.641 1.00 53.44 272 VAL A C 1
ATOM 2127 O O . VAL A 1 272 ? 21.094 14.041 -21.803 1.00 53.44 272 VAL A O 1
ATOM 2130 N N . PRO A 1 273 ? 21.806 13.175 -23.746 1.00 45.31 273 PRO A N 1
ATOM 2131 C CA . PRO A 1 273 ? 22.557 14.369 -24.093 1.00 45.31 273 PRO A CA 1
ATOM 2132 C C . PRO A 1 273 ? 21.555 15.508 -24.259 1.00 45.31 273 PRO A C 1
ATOM 2134 O O . PRO A 1 273 ? 20.555 15.339 -24.957 1.00 45.31 273 PRO A O 1
ATOM 2137 N N . SER A 1 274 ? 21.820 16.662 -23.646 1.00 46.88 274 SER A N 1
ATOM 2138 C CA . SER A 1 274 ? 21.164 17.904 -24.054 1.00 46.88 274 SER A CA 1
ATOM 2139 C C . SER A 1 274 ? 21.231 17.982 -25.582 1.00 46.88 274 SER A C 1
ATOM 2141 O O . SER A 1 274 ? 22.325 17.958 -26.155 1.00 46.88 274 SER A O 1
ATOM 2143 N N . MET A 1 275 ? 20.072 18.008 -26.246 1.00 40.78 275 MET A N 1
ATOM 2144 C CA . MET A 1 275 ? 19.977 18.358 -27.659 1.00 40.78 275 MET A CA 1
ATOM 2145 C C . MET A 1 275 ? 20.319 19.846 -27.791 1.00 40.78 275 MET A C 1
ATOM 2147 O O . MET A 1 275 ? 19.454 20.694 -27.973 1.00 40.78 275 MET A O 1
ATOM 2151 N N . ALA A 1 276 ? 21.604 20.172 -27.688 1.00 43.09 276 ALA A N 1
ATOM 2152 C CA . ALA A 1 276 ? 22.125 21.415 -28.215 1.00 43.09 276 ALA A CA 1
ATOM 2153 C C . ALA A 1 276 ? 22.156 21.267 -29.739 1.00 43.09 276 ALA A C 1
ATOM 2155 O O . ALA A 1 276 ? 22.976 20.529 -30.292 1.00 43.09 276 ALA A O 1
ATOM 2156 N N . ILE A 1 277 ? 21.239 21.945 -30.425 1.00 40.59 277 ILE A N 1
ATOM 2157 C CA . ILE A 1 277 ? 21.356 22.152 -31.864 1.00 40.59 277 ILE A CA 1
ATOM 2158 C C . ILE A 1 277 ? 22.596 23.028 -32.077 1.00 40.59 277 ILE A C 1
ATOM 2160 O O . ILE A 1 277 ? 22.631 24.177 -31.650 1.00 40.59 277 ILE A O 1
ATOM 2164 N N . ARG A 1 278 ? 23.638 22.487 -32.717 1.00 40.28 278 ARG A N 1
ATOM 2165 C CA . ARG A 1 278 ? 24.742 23.305 -33.235 1.00 40.28 278 ARG A CA 1
ATOM 2166 C C . ARG A 1 278 ? 24.311 23.889 -34.576 1.00 40.28 278 ARG A C 1
ATOM 2168 O O . ARG A 1 278 ? 24.347 23.181 -35.581 1.00 40.28 278 ARG A O 1
ATOM 2175 N N . ILE A 1 279 ? 23.928 25.160 -34.597 1.00 41.78 279 ILE A N 1
ATOM 2176 C CA . ILE A 1 279 ? 23.838 25.955 -35.827 1.00 41.78 279 ILE A CA 1
ATOM 2177 C C . ILE A 1 279 ? 24.771 27.150 -35.648 1.00 41.78 279 ILE A C 1
ATOM 2179 O O . ILE A 1 279 ? 24.439 28.091 -34.940 1.00 41.78 279 ILE A O 1
ATOM 2183 N N . GLY A 1 280 ? 25.949 27.088 -36.277 1.00 46.94 280 GLY A N 1
ATOM 2184 C CA . GLY A 1 280 ? 27.000 28.098 -36.103 1.00 46.94 280 GLY A CA 1
ATOM 2185 C C . GLY A 1 280 ? 27.601 28.093 -34.691 1.00 46.94 280 GLY A C 1
ATOM 2186 O O . GLY A 1 280 ? 27.067 27.462 -33.786 1.00 46.94 280 GLY A O 1
ATOM 2187 N N . ASP A 1 281 ? 28.741 28.752 -34.496 1.00 47.84 281 ASP A N 1
ATOM 2188 C CA . ASP A 1 281 ? 29.502 28.771 -33.230 1.00 47.84 281 ASP A CA 1
ATOM 2189 C C . ASP A 1 281 ? 28.830 29.582 -32.091 1.00 47.84 281 ASP A C 1
ATOM 2191 O O . ASP A 1 281 ? 29.508 30.122 -31.220 1.00 47.84 281 ASP A O 1
ATOM 2195 N N . GLU A 1 282 ? 27.498 29.659 -32.045 1.00 47.25 282 GLU A N 1
ATOM 2196 C CA . GLU A 1 282 ? 26.759 30.369 -30.996 1.00 47.25 282 GLU A CA 1
ATOM 2197 C C . GLU A 1 282 ? 25.734 29.469 -30.295 1.00 47.25 282 GLU A C 1
ATOM 2199 O O . GLU A 1 282 ? 24.898 28.810 -30.912 1.00 47.25 282 GLU A O 1
ATOM 2204 N N . LEU A 1 283 ? 25.814 29.446 -28.961 1.00 39.50 283 LEU A N 1
ATOM 2205 C CA . LEU A 1 283 ? 24.863 28.778 -28.076 1.00 39.50 283 LEU A CA 1
ATOM 2206 C C . LEU A 1 283 ? 23.730 29.758 -27.752 1.00 39.50 283 LEU A C 1
ATOM 2208 O O . LEU A 1 283 ? 23.938 30.690 -26.978 1.00 39.50 283 LEU A O 1
ATOM 2212 N N . VAL A 1 284 ? 22.536 29.529 -28.302 1.00 47.69 284 VAL A N 1
ATOM 2213 C CA . VAL A 1 284 ? 21.327 30.291 -27.949 1.00 47.69 284 VAL A CA 1
ATOM 2214 C C . VAL A 1 284 ? 20.414 29.420 -27.072 1.00 47.69 284 VAL A C 1
ATOM 2216 O O . VAL A 1 284 ? 20.020 28.337 -27.510 1.00 47.69 284 VAL A O 1
ATOM 2219 N N . PRO A 1 285 ? 20.084 29.838 -25.834 1.00 46.03 285 PRO A N 1
ATOM 2220 C CA . PRO A 1 285 ? 19.101 29.153 -24.997 1.00 46.03 285 PRO A CA 1
ATOM 2221 C C . PRO A 1 285 ? 17.690 29.306 -25.579 1.00 46.03 285 PRO A C 1
ATOM 2223 O O . PRO A 1 285 ? 17.292 30.407 -25.950 1.00 46.03 285 PRO A O 1
ATOM 2226 N N . LEU A 1 286 ? 16.928 28.213 -25.635 1.00 47.16 286 LEU A N 1
ATOM 2227 C CA . LEU A 1 286 ? 15.511 28.235 -26.004 1.00 47.16 286 LEU A CA 1
ATOM 2228 C C . LEU A 1 286 ? 14.674 28.612 -24.778 1.00 47.16 286 LEU A C 1
ATOM 2230 O O . LEU A 1 286 ? 14.219 27.733 -24.058 1.00 47.16 286 LEU A O 1
ATOM 2234 N N . ASP A 1 287 ? 14.491 29.912 -24.565 1.00 52.19 287 ASP A N 1
ATOM 2235 C CA . ASP A 1 287 ? 13.385 30.468 -23.783 1.00 52.19 287 ASP A CA 1
ATOM 2236 C C . ASP A 1 287 ? 12.780 31.614 -24.596 1.00 52.19 287 ASP A C 1
ATOM 2238 O O . ASP A 1 287 ? 13.382 32.681 -24.703 1.00 52.19 287 ASP A O 1
ATOM 2242 N N . ALA A 1 288 ? 11.620 31.360 -25.199 1.00 42.31 288 ALA A N 1
ATOM 2243 C CA . ALA A 1 288 ? 10.498 32.286 -25.353 1.00 42.31 288 ALA A CA 1
ATOM 2244 C C . ALA A 1 288 ? 9.532 31.697 -26.383 1.00 42.31 288 ALA A C 1
ATOM 2246 O O . ALA A 1 288 ? 9.876 31.483 -27.544 1.00 42.31 288 ALA A O 1
ATOM 2247 N N . GLU A 1 289 ? 8.318 31.427 -25.921 1.00 51.50 289 GLU A N 1
ATOM 2248 C CA . GLU A 1 289 ? 7.141 31.349 -26.770 1.00 51.50 289 GLU A CA 1
ATOM 2249 C C . GLU A 1 289 ? 7.088 32.593 -27.670 1.00 51.50 289 GLU A C 1
ATOM 2251 O O . GLU A 1 289 ? 7.090 33.718 -27.173 1.00 51.50 289 GLU A O 1
ATOM 2256 N N . GLU A 1 290 ? 7.020 32.400 -28.983 1.00 41.91 290 GLU A N 1
ATOM 2257 C CA . GLU A 1 290 ? 6.371 33.371 -29.858 1.00 41.91 290 GLU A CA 1
ATOM 2258 C C . GLU A 1 290 ? 5.227 32.651 -30.563 1.00 41.91 290 GLU A C 1
ATOM 2260 O O . GLU A 1 290 ? 5.418 31.847 -31.481 1.00 41.91 290 GLU A O 1
ATOM 2265 N N . ASP A 1 291 ? 4.030 32.929 -30.048 1.00 41.50 291 ASP A N 1
ATOM 2266 C CA . ASP A 1 291 ? 2.756 32.720 -30.713 1.00 41.50 291 ASP A CA 1
ATOM 2267 C C . ASP A 1 291 ? 2.832 33.272 -32.139 1.00 41.50 291 ASP A C 1
ATOM 2269 O O . ASP A 1 291 ? 2.978 34.473 -32.377 1.00 41.50 291 ASP A O 1
ATOM 2273 N N . ALA A 1 292 ? 2.728 32.372 -33.110 1.00 45.62 292 ALA A N 1
ATOM 2274 C CA . ALA A 1 292 ? 2.533 32.737 -34.497 1.00 45.62 292 ALA A CA 1
ATOM 2275 C C . ALA A 1 292 ? 1.066 33.137 -34.711 1.00 45.62 292 ALA A C 1
ATOM 2277 O O . ALA A 1 292 ? 0.248 32.299 -35.089 1.00 45.62 292 ALA A O 1
ATOM 2278 N N . ASP A 1 293 ? 0.745 34.418 -34.521 1.00 41.66 293 ASP A N 1
ATOM 2279 C CA . ASP A 1 293 ? -0.476 35.006 -35.076 1.00 41.66 293 ASP A CA 1
ATOM 2280 C C . ASP A 1 293 ? -0.203 35.480 -36.510 1.00 41.66 293 ASP A C 1
ATOM 2282 O O . ASP A 1 293 ? 0.399 36.521 -36.774 1.00 41.66 293 ASP A O 1
ATOM 2286 N N . ASN A 1 294 ? -0.648 34.660 -37.458 1.00 45.97 294 ASN A N 1
ATOM 2287 C CA . ASN A 1 294 ? -0.783 35.001 -38.868 1.00 45.97 294 ASN A CA 1
ATOM 2288 C C . ASN A 1 294 ? -2.262 35.325 -39.116 1.00 45.97 294 ASN A C 1
ATOM 2290 O O . ASN A 1 294 ? -3.066 34.404 -39.022 1.00 45.97 294 ASN A O 1
ATOM 2294 N N . LEU A 1 295 ? -2.593 36.587 -39.423 1.00 43.12 295 LEU A N 1
ATOM 2295 C CA . LEU A 1 295 ? -3.796 37.127 -40.108 1.00 43.12 295 LEU A CA 1
ATOM 2296 C C . LEU A 1 295 ? -3.644 38.668 -40.039 1.00 43.12 295 LEU A C 1
ATOM 2298 O O . LEU A 1 295 ? -3.599 39.230 -38.956 1.00 43.12 295 LEU A O 1
ATOM 2302 N N . ASP A 1 296 ? -3.363 39.416 -41.106 1.00 42.41 296 ASP A N 1
ATOM 2303 C CA . ASP A 1 296 ? -4.283 39.697 -42.205 1.00 42.41 296 ASP A CA 1
ATOM 2304 C C . ASP A 1 296 ? -3.543 40.198 -43.460 1.00 42.41 296 ASP A C 1
ATOM 2306 O O . ASP A 1 296 ? -2.786 41.170 -43.433 1.00 42.41 296 ASP A O 1
ATOM 2310 N N . THR A 1 297 ? -3.870 39.591 -44.599 1.00 43.41 297 THR A N 1
ATOM 2311 C CA . THR A 1 297 ? -3.762 40.201 -45.928 1.00 43.41 297 THR A CA 1
ATOM 2312 C C . THR A 1 297 ? -5.141 40.697 -46.353 1.00 43.41 297 THR A C 1
ATOM 2314 O O . THR A 1 297 ? -6.007 39.877 -46.653 1.00 43.41 297 THR A O 1
ATOM 2317 N N . LEU A 1 298 ? -5.327 42.014 -46.459 1.00 42.06 298 LEU A N 1
ATOM 2318 C CA . LEU A 1 298 ? -6.337 42.615 -47.337 1.00 42.06 298 LEU A CA 1
ATOM 2319 C C . LEU A 1 298 ? -5.738 43.834 -48.049 1.00 42.06 298 LEU A C 1
ATOM 2321 O O . LEU A 1 298 ? -5.650 44.929 -47.493 1.00 42.06 298 LEU A O 1
ATOM 2325 N N . GLY A 1 299 ? -5.336 43.594 -49.296 1.00 36.59 299 GLY A N 1
ATOM 2326 C CA . GLY A 1 299 ? -5.093 44.562 -50.360 1.00 36.59 299 GLY A CA 1
ATOM 2327 C C . 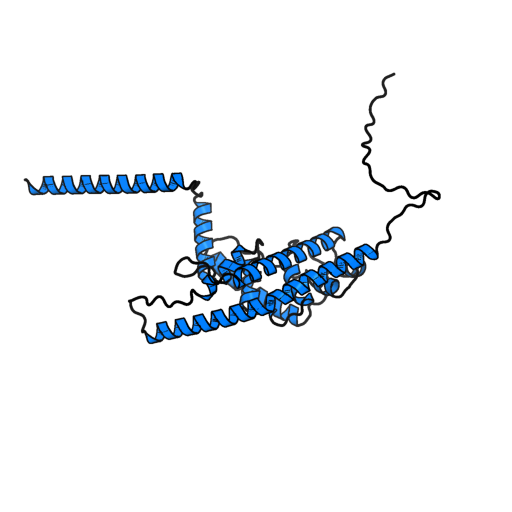GLY A 1 299 ? -5.513 43.919 -51.671 1.00 36.59 299 GLY A C 1
ATOM 2328 O O . GLY A 1 299 ? -5.091 42.761 -51.889 1.00 36.59 299 GLY A O 1
#

Secondary structure (DSSP, 8-state):
-HHHHHHHHHHHHHHHHHHHHHHHHHHHHHHTT-PPPPHHHHHHHHHHHHHHHHTTSB-TTS-B-HHHHHHHH---TTHHHHHHHHHHTTTTT--HHHHHHHHHTTT----SPP-B-----HHHHHHHHHHHHHHHHHHHHHHHHT-PPPP---TT--SHHHHHHTT--HHHHHTTB---HHHHHHHHHHHHHHHHHHHHHHHHHHH-HHHHH-------SSSS-HHHHHHHHHHHHHHHHHHHHHHHHHHHHHHHHHHHHHHHHHHHHHHS-------SS------------------

Foldseek 3Di:
DVPVVVVVVVVVVVVVVVVVVVVVVVVVVVVVVDPDDDPVRVLQVQLVVQLCVVLPQADPVRDGALLVLLLVLAPALLSNLVSVCLLVCLCVPDFLLVVLQVLLQRLDDDQDDKQAQDDDDPSRVSSVVVSVVSQVVSVVSSVVSVYDGRDDGHPRDGDLSSCLLVQQALVNVVVRIVDDSVVSVSSLVSSLVNLVSSLVSLVVSLVPVCNLVVLDQPPPPDDDDPVVSVVVSVVVNVSSVVSNVSSVSVNVSSVSNSVSNVVSVVVNVVPPPPPQPDDDPDGDDDDDDDPPDDDDDDD